Protein AF-A0A5A7RJ77-F1 (afdb_monomer_lite)

pLDDT: mean 72.2, std 19.92, range [22.58, 96.12]

Structure (mmCIF, N/CA/C/O backbone):
data_AF-A0A5A7RJ77-F1
#
_entry.id   AF-A0A5A7RJ77-F1
#
loop_
_atom_site.group_PDB
_atom_site.id
_atom_site.type_symbol
_atom_site.label_atom_id
_atom_site.label_alt_id
_atom_site.label_comp_id
_atom_site.label_asym_id
_atom_site.label_entity_id
_atom_site.label_seq_id
_atom_site.pdbx_PDB_ins_code
_atom_site.Cartn_x
_atom_site.Cartn_y
_atom_site.Cartn_z
_atom_site.occupancy
_atom_site.B_iso_or_equiv
_atom_site.auth_seq_id
_atom_site.auth_comp_id
_atom_site.auth_asym_id
_atom_site.auth_atom_id
_atom_site.pdbx_PDB_model_num
ATOM 1 N N . MET A 1 1 ? -1.394 31.668 20.457 1.00 30.39 1 MET A N 1
ATOM 2 C CA . MET A 1 1 ? -0.239 30.749 20.532 1.00 30.39 1 MET A CA 1
ATOM 3 C C . MET A 1 1 ? -0.664 29.581 21.395 1.00 30.39 1 MET A C 1
ATOM 5 O O . MET A 1 1 ? -0.869 29.785 22.582 1.00 30.39 1 MET A O 1
ATOM 9 N N . VAL A 1 2 ? -0.924 28.420 20.796 1.00 24.20 2 VAL A N 1
ATOM 10 C CA . VAL A 1 2 ? -1.226 27.203 21.559 1.00 24.20 2 VAL A CA 1
ATOM 11 C C . VAL A 1 2 ? 0.096 26.480 21.758 1.00 24.20 2 VAL A C 1
ATOM 13 O O . VAL A 1 2 ? 0.732 26.064 20.793 1.00 24.20 2 VAL A O 1
ATOM 16 N N . ASP A 1 3 ? 0.526 26.438 23.010 1.00 22.58 3 ASP A N 1
ATOM 17 C CA . ASP A 1 3 ? 1.748 25.795 23.468 1.00 22.58 3 ASP A CA 1
ATOM 18 C C . ASP A 1 3 ? 1.490 24.283 23.535 1.00 22.58 3 ASP A C 1
ATOM 20 O O . ASP A 1 3 ? 0.800 23.787 24.430 1.00 22.58 3 ASP A O 1
ATOM 24 N N . ILE A 1 4 ? 1.943 23.543 22.521 1.00 30.73 4 ILE A N 1
ATOM 25 C CA . ILE A 1 4 ? 1.786 22.088 22.470 1.00 30.73 4 ILE A CA 1
ATOM 26 C C . ILE A 1 4 ? 2.948 21.490 23.259 1.00 30.73 4 ILE A C 1
ATOM 28 O O . ILE A 1 4 ? 4.003 21.165 22.716 1.00 30.73 4 ILE A O 1
ATOM 32 N N . GLY A 1 5 ? 2.759 21.381 24.573 1.00 25.05 5 GLY A N 1
ATOM 33 C CA . GLY A 1 5 ? 3.683 20.701 25.470 1.00 25.05 5 GLY A CA 1
ATOM 34 C C . GLY A 1 5 ? 3.838 19.236 25.070 1.00 25.05 5 GLY A C 1
ATOM 35 O O . GLY A 1 5 ? 3.016 18.393 25.429 1.00 25.05 5 GLY A O 1
ATOM 36 N N . ILE A 1 6 ? 4.910 18.924 24.339 1.00 30.80 6 ILE A N 1
ATOM 37 C CA . ILE A 1 6 ? 5.331 17.553 24.041 1.00 30.80 6 ILE A CA 1
ATOM 38 C C . ILE A 1 6 ? 5.787 16.923 25.361 1.00 30.80 6 ILE A C 1
ATOM 40 O O . ILE A 1 6 ? 6.938 17.022 25.790 1.00 30.80 6 ILE A O 1
ATOM 44 N N . SER A 1 7 ? 4.825 16.321 26.052 1.00 34.09 7 SER A N 1
ATOM 45 C CA . SER A 1 7 ? 5.032 15.561 27.274 1.00 34.09 7 SER A CA 1
ATOM 46 C C . SER A 1 7 ? 5.934 14.361 26.984 1.00 34.09 7 SER A C 1
ATOM 48 O O . SER A 1 7 ? 5.646 13.555 26.100 1.00 34.09 7 SER A O 1
ATOM 50 N N . LYS A 1 8 ? 7.036 14.261 27.738 1.00 33.06 8 LYS A N 1
ATOM 51 C CA . LYS A 1 8 ? 8.068 13.209 27.704 1.00 33.06 8 LYS A CA 1
ATOM 52 C C . LYS A 1 8 ? 7.542 11.838 28.158 1.00 33.06 8 LYS A C 1
ATOM 54 O O . LYS A 1 8 ? 8.092 11.231 29.075 1.00 33.06 8 LYS A O 1
ATOM 59 N N . TYR A 1 9 ? 6.503 11.322 27.523 1.00 37.09 9 TYR A N 1
ATOM 60 C CA . TYR A 1 9 ? 6.189 9.905 27.609 1.00 37.09 9 TYR A CA 1
ATOM 61 C C . TYR A 1 9 ? 6.555 9.263 26.280 1.00 37.09 9 TYR A C 1
ATOM 63 O O . TYR A 1 9 ? 6.162 9.728 25.212 1.00 37.09 9 TYR A O 1
ATOM 71 N N . ASN A 1 10 ? 7.322 8.179 26.366 1.00 35.53 10 ASN A N 1
ATOM 72 C CA . ASN A 1 10 ? 7.476 7.190 25.305 1.00 35.53 10 ASN A CA 1
ATOM 73 C C . ASN A 1 10 ? 6.105 6.533 25.051 1.00 35.53 10 ASN A C 1
ATOM 75 O O . ASN A 1 10 ? 5.869 5.385 25.418 1.00 35.53 10 ASN A O 1
ATOM 79 N N . TYR A 1 11 ? 5.171 7.297 24.480 1.00 38.75 11 TYR A N 1
ATOM 80 C CA . TYR A 1 11 ? 3.824 6.854 24.141 1.00 38.75 11 TYR A CA 1
ATOM 81 C C . TYR A 1 11 ? 3.858 5.769 23.066 1.00 38.75 11 TYR A C 1
ATOM 83 O O . TYR A 1 11 ? 2.982 4.916 23.056 1.00 38.75 11 TYR A O 1
ATOM 91 N N . SER A 1 12 ? 4.880 5.750 22.201 1.00 44.44 12 SER A N 1
ATOM 92 C CA . SER A 1 12 ? 4.981 4.727 21.163 1.00 44.44 12 SER A CA 1
ATOM 93 C C . SER A 1 12 ? 5.345 3.361 21.754 1.00 44.44 12 SER A C 1
ATOM 95 O O . SER A 1 12 ? 4.586 2.416 21.589 1.00 44.44 12 SER A O 1
ATOM 97 N N . SER A 1 13 ? 6.438 3.226 22.509 1.00 38.75 13 SER A N 1
ATOM 98 C CA . SER A 1 13 ? 6.958 1.894 22.858 1.00 38.75 13 SER A CA 1
ATOM 99 C C . SER A 1 13 ? 6.001 1.042 23.696 1.00 38.75 13 SER A C 1
ATOM 101 O O . SER A 1 13 ? 5.915 -0.161 23.467 1.00 38.75 13 SER A O 1
ATOM 103 N N . HIS A 1 14 ? 5.249 1.640 24.626 1.00 41.06 14 HIS A N 1
ATOM 104 C CA . HIS A 1 14 ? 4.308 0.885 25.454 1.00 41.06 14 HIS A CA 1
ATOM 105 C C . HIS A 1 14 ? 3.067 0.463 24.662 1.00 41.06 14 HIS A C 1
ATOM 107 O O . HIS A 1 14 ? 2.636 -0.682 24.748 1.00 41.06 14 HIS A O 1
ATOM 113 N N . LEU A 1 15 ? 2.554 1.354 23.816 1.00 45.69 15 LEU A N 1
ATOM 114 C CA . LEU A 1 15 ? 1.411 1.081 22.958 1.00 45.69 15 LEU A CA 1
ATOM 115 C C . LEU A 1 15 ? 1.731 0.027 21.892 1.00 45.69 15 LEU A C 1
ATOM 117 O O . LEU A 1 15 ? 0.951 -0.895 21.695 1.00 45.69 15 LEU A O 1
ATOM 121 N N . PHE A 1 16 ? 2.917 0.108 21.281 1.00 43.38 16 PHE A N 1
ATOM 122 C CA . PHE A 1 16 ? 3.445 -0.919 20.385 1.00 43.38 16 PHE A CA 1
ATOM 123 C C . PHE A 1 16 ? 3.713 -2.236 21.127 1.00 43.38 16 PHE A C 1
ATOM 125 O O . PHE A 1 16 ? 3.460 -3.288 20.570 1.00 43.38 16 PHE A O 1
ATOM 132 N N . SER A 1 17 ? 4.155 -2.222 22.388 1.00 43.59 17 SER A N 1
ATOM 133 C CA . SER A 1 17 ? 4.343 -3.468 23.154 1.00 43.59 17 SER A CA 1
ATOM 134 C C . SER A 1 17 ? 3.034 -4.138 23.591 1.00 43.59 17 SER A C 1
ATOM 136 O O . SER A 1 17 ? 2.995 -5.353 23.750 1.00 43.59 17 SER A O 1
ATOM 138 N N . VAL A 1 18 ? 1.969 -3.353 23.792 1.00 46.41 18 VAL A N 1
ATOM 139 C CA . VAL A 1 18 ? 0.635 -3.838 24.189 1.00 46.41 18 VAL A CA 1
ATOM 140 C C . VAL A 1 18 ? -0.209 -4.218 22.962 1.00 46.41 18 VAL A C 1
ATOM 142 O O . VAL A 1 18 ? -1.083 -5.076 23.064 1.00 46.41 18 VAL A O 1
ATOM 145 N N . LEU A 1 19 ? 0.055 -3.619 21.793 1.00 45.06 19 LEU A N 1
ATOM 146 C CA . LEU A 1 19 ? -0.710 -3.829 20.556 1.00 45.06 19 LEU A CA 1
ATOM 147 C C . LEU A 1 19 ? 0.067 -4.494 19.399 1.00 45.06 19 LEU A C 1
ATOM 149 O O . LEU A 1 19 ? -0.559 -4.746 18.373 1.00 45.06 19 LEU A O 1
ATOM 153 N N . ALA A 1 20 ? 1.375 -4.775 19.493 1.00 61.12 20 ALA A N 1
ATOM 154 C CA . ALA A 1 20 ? 2.168 -5.250 18.344 1.00 61.12 20 ALA A CA 1
ATOM 155 C C . ALA A 1 20 ? 3.254 -6.290 18.704 1.00 61.12 20 ALA A C 1
ATOM 157 O O . ALA A 1 20 ? 3.807 -6.284 19.806 1.00 61.12 20 ALA A O 1
ATOM 158 N N . PRO A 1 21 ? 3.602 -7.174 17.745 1.00 43.97 21 PRO A N 1
ATOM 159 C CA . PRO A 1 21 ? 4.753 -6.823 16.905 1.00 43.97 21 PRO A CA 1
ATOM 160 C C . PRO A 1 21 ? 4.574 -7.086 15.401 1.00 43.97 21 PRO A C 1
ATOM 162 O O . PRO A 1 21 ? 5.442 -6.700 14.622 1.00 43.97 21 PRO A O 1
ATOM 165 N N . ASP A 1 22 ? 3.476 -7.704 14.965 1.00 50.31 22 ASP A N 1
ATOM 166 C CA . ASP A 1 22 ? 3.243 -8.035 13.563 1.00 50.31 22 ASP A CA 1
ATOM 167 C C . ASP A 1 22 ? 1.878 -7.538 13.081 1.00 50.31 22 ASP A C 1
ATOM 169 O O . ASP A 1 22 ? 0.898 -7.468 13.821 1.00 50.31 22 ASP A O 1
ATOM 173 N N . TYR A 1 23 ? 1.782 -7.212 11.791 1.00 52.06 23 TYR A N 1
ATOM 174 C CA . TYR A 1 23 ? 0.473 -6.992 11.183 1.00 52.06 23 TYR A CA 1
ATOM 175 C C . TYR A 1 23 ? -0.434 -8.215 11.411 1.00 52.06 23 TYR A C 1
ATOM 177 O O . TYR A 1 23 ? -1.637 -8.037 11.496 1.00 52.06 23 TYR A O 1
ATOM 185 N N . GLY A 1 24 ? 0.116 -9.432 11.553 1.00 50.19 24 GLY A N 1
ATOM 186 C CA . GLY A 1 24 ? -0.602 -10.694 11.791 1.00 50.19 24 GLY A CA 1
ATOM 187 C C . GLY A 1 24 ? -1.590 -10.685 12.962 1.00 50.19 24 GLY A C 1
ATOM 188 O O . GLY A 1 24 ? -2.706 -11.185 12.832 1.00 50.19 24 GLY A O 1
ATOM 189 N N . SER A 1 25 ? -1.235 -10.058 14.074 1.00 53.69 25 SER A N 1
ATOM 190 C CA . SER A 1 25 ? -2.090 -9.940 15.259 1.00 53.69 25 SER A CA 1
ATOM 191 C C . SER A 1 25 ? -3.157 -8.849 15.108 1.00 53.69 25 SER A C 1
ATOM 193 O O . SER A 1 25 ? -4.285 -9.026 15.571 1.00 53.69 25 SER A O 1
ATOM 195 N N . LEU A 1 26 ? -2.876 -7.784 14.349 1.00 52.53 26 LEU A N 1
ATOM 196 C CA . LEU A 1 26 ? -3.889 -6.814 13.907 1.00 52.53 26 LEU A CA 1
ATOM 197 C C . LEU A 1 26 ? -4.822 -7.398 12.823 1.00 52.53 26 LEU A C 1
ATOM 199 O O . LEU A 1 26 ? -6.010 -7.074 12.805 1.00 52.53 26 LEU A O 1
ATOM 203 N N . ARG A 1 27 ? -4.326 -8.317 11.969 1.00 52.53 27 ARG A N 1
ATOM 204 C CA . ARG A 1 27 ? -5.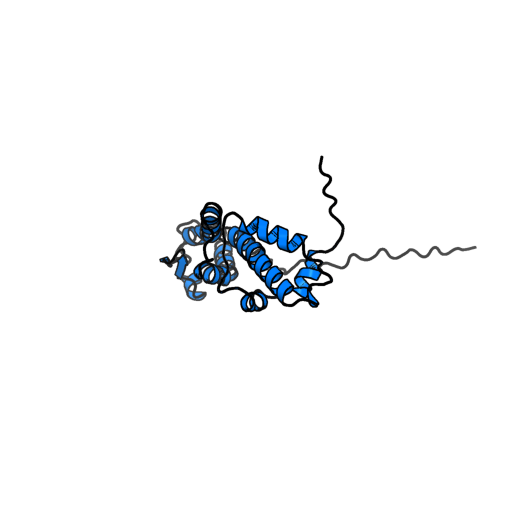106 -9.024 10.927 1.00 52.53 27 ARG A CA 1
ATOM 205 C C . ARG A 1 27 ? -6.267 -9.811 11.534 1.00 52.53 27 ARG A C 1
ATOM 207 O O . ARG A 1 27 ? -7.328 -9.856 10.926 1.00 52.53 27 ARG A O 1
ATOM 214 N N . GLN A 1 28 ? -6.093 -10.386 12.726 1.00 50.12 28 GLN A N 1
ATOM 215 C CA . GLN A 1 28 ? -7.147 -11.150 13.406 1.00 50.12 28 GLN A CA 1
ATOM 216 C C . GLN A 1 28 ? -8.280 -10.281 13.979 1.00 50.12 28 GLN A C 1
ATOM 218 O O . GLN A 1 28 ? -9.318 -10.821 14.358 1.00 50.12 28 GLN A O 1
ATOM 223 N N . ILE A 1 29 ? -8.096 -8.959 14.100 1.00 48.44 29 ILE A N 1
ATOM 224 C CA . ILE A 1 29 ? -9.005 -8.102 14.878 1.00 48.44 29 ILE A CA 1
ATOM 225 C C . ILE A 1 29 ? -9.908 -7.211 14.005 1.00 48.44 29 ILE A C 1
ATOM 227 O O . ILE A 1 29 ? -10.938 -6.767 14.512 1.00 48.44 29 ILE A O 1
ATOM 231 N N . GLY A 1 30 ? -9.621 -6.990 12.715 1.00 51.22 30 GLY A N 1
ATOM 232 C CA . GLY A 1 30 ? -10.503 -6.127 11.909 1.00 51.22 30 GLY A CA 1
ATOM 233 C C . GLY A 1 30 ? -10.121 -5.882 10.454 1.00 51.22 30 GLY A C 1
ATOM 234 O O . GLY A 1 30 ? -10.311 -4.767 9.978 1.00 51.22 30 GLY A O 1
ATOM 235 N N . ARG A 1 31 ? -9.548 -6.872 9.756 1.00 53.16 31 ARG A N 1
ATOM 236 C CA . ARG A 1 31 ? -9.082 -6.678 8.372 1.00 53.16 31 ARG A CA 1
ATOM 237 C C . ARG A 1 31 ? -10.188 -6.733 7.316 1.00 53.16 31 ARG A C 1
ATOM 239 O O . ARG A 1 31 ? -10.031 -6.100 6.282 1.00 53.16 31 ARG A O 1
ATOM 246 N N . GLU A 1 32 ? -11.248 -7.492 7.579 1.00 51.94 32 GLU A N 1
ATOM 247 C CA . GLU A 1 32 ? -12.292 -7.815 6.592 1.00 51.94 32 GLU A CA 1
ATOM 248 C C . GLU A 1 32 ? -13.403 -6.756 6.511 1.00 51.94 32 GLU A C 1
ATOM 250 O O . GLU A 1 32 ? -14.203 -6.801 5.596 1.00 51.94 32 GLU A O 1
ATOM 255 N N . ASP A 1 33 ? -13.397 -5.759 7.405 1.00 61.91 33 ASP A N 1
ATOM 256 C CA . ASP A 1 33 ? -14.437 -4.723 7.481 1.00 61.91 33 ASP A CA 1
ATOM 257 C C . ASP A 1 33 ? -13.837 -3.327 7.717 1.00 61.91 33 ASP A C 1
ATOM 259 O O . ASP A 1 33 ? -14.397 -2.513 8.450 1.00 61.91 33 ASP A O 1
ATOM 263 N N . ALA A 1 34 ? -12.631 -3.049 7.216 1.00 72.94 34 ALA A N 1
ATOM 264 C CA . ALA A 1 34 ? -12.038 -1.729 7.401 1.00 72.94 34 ALA A CA 1
ATOM 265 C C . ALA A 1 34 ? -12.646 -0.741 6.411 1.00 72.94 34 ALA A C 1
ATOM 267 O O . ALA A 1 34 ? -12.565 -0.947 5.205 1.00 72.94 34 ALA A O 1
ATOM 268 N N . TYR A 1 35 ? -13.190 0.356 6.927 1.00 80.56 35 TYR A N 1
ATOM 269 C CA . TYR A 1 35 ? -13.751 1.419 6.104 1.00 80.56 35 TYR A CA 1
ATOM 270 C C . TYR A 1 35 ? -12.940 2.712 6.197 1.00 80.56 35 TYR A C 1
ATOM 272 O O . TYR A 1 35 ? -12.293 3.008 7.209 1.00 80.56 35 TYR A O 1
ATOM 280 N N . LEU A 1 36 ? -12.983 3.505 5.136 1.00 82.88 36 LEU A N 1
ATOM 281 C CA . LEU A 1 36 ? -12.285 4.773 5.000 1.00 82.88 36 LEU A CA 1
ATOM 282 C C . LEU A 1 36 ? -13.205 5.807 4.369 1.00 82.88 36 LEU A C 1
ATOM 284 O O . LEU A 1 36 ? -13.932 5.499 3.440 1.00 82.88 36 LEU A O 1
ATOM 288 N N . GLY A 1 37 ? -13.159 7.033 4.863 1.00 83.56 37 GLY A N 1
ATOM 289 C CA . GLY A 1 37 ? -13.956 8.161 4.398 1.00 83.56 37 GLY A CA 1
ATOM 290 C C . GLY A 1 37 ? -13.468 9.460 5.032 1.00 83.56 37 GLY A C 1
ATOM 291 O O . GLY A 1 37 ? -12.528 9.453 5.836 1.00 83.56 37 GLY A O 1
ATOM 292 N N . ALA A 1 38 ? -14.124 10.573 4.709 1.00 82.25 38 ALA A N 1
ATOM 293 C CA . ALA A 1 38 ? -13.709 11.916 5.128 1.00 82.25 38 ALA A CA 1
ATOM 294 C C . ALA A 1 38 ? -13.457 12.059 6.645 1.00 82.25 38 ALA A C 1
ATOM 296 O O . ALA A 1 38 ? -12.477 12.677 7.061 1.00 82.25 38 ALA A O 1
ATOM 297 N N . GLN A 1 39 ? -14.296 11.437 7.482 1.00 85.06 39 GLN A N 1
ATOM 298 C CA . GLN A 1 39 ? -14.222 11.582 8.942 1.00 85.06 39 GLN A CA 1
ATOM 299 C C . GLN A 1 39 ? -13.316 10.548 9.635 1.00 85.06 39 GLN A C 1
ATOM 301 O O . GLN A 1 39 ? -13.004 10.687 10.817 1.00 85.06 39 GLN A O 1
ATOM 306 N N . THR A 1 40 ? -12.815 9.547 8.899 1.00 82.69 40 THR A N 1
ATOM 307 C CA . THR A 1 40 ? -12.063 8.404 9.454 1.00 82.69 40 THR A CA 1
ATOM 308 C C . THR A 1 40 ? -10.919 8.823 10.370 1.00 82.69 40 THR A C 1
ATOM 310 O O . THR A 1 40 ? -10.739 8.255 11.450 1.00 82.69 40 THR A O 1
ATOM 313 N N . LEU A 1 41 ? -10.134 9.811 9.934 1.00 80.62 41 LEU A N 1
ATOM 314 C CA . LEU A 1 41 ? -8.983 10.287 10.691 1.00 80.62 41 LEU A CA 1
ATOM 315 C C . LEU A 1 41 ? -9.419 10.945 12.006 1.00 80.62 41 LEU A C 1
ATOM 317 O O . LEU A 1 41 ? -8.838 10.655 13.049 1.00 80.62 41 LEU A O 1
ATOM 321 N N . SER A 1 42 ? -10.463 11.777 11.963 1.00 83.44 42 SER A N 1
ATOM 322 C CA . SER A 1 42 ? -11.005 12.444 13.150 1.00 83.44 42 SER A CA 1
ATOM 323 C C . SER A 1 42 ? -11.547 11.433 14.157 1.00 83.44 42 SER A C 1
ATOM 325 O O . SER A 1 42 ? -11.159 11.473 15.322 1.00 83.44 42 SER A O 1
ATOM 327 N N . ASP A 1 43 ? -12.354 10.470 13.705 1.00 84.50 43 ASP A N 1
ATOM 328 C CA . ASP A 1 43 ? -12.946 9.442 14.571 1.00 84.50 43 ASP A CA 1
ATOM 329 C C . ASP A 1 43 ? -11.871 8.625 15.293 1.00 84.50 43 ASP A C 1
ATOM 331 O O . ASP A 1 43 ? -11.985 8.287 16.473 1.00 84.50 43 ASP A O 1
ATOM 335 N N . CYS A 1 44 ? -10.790 8.297 14.586 1.00 83.25 44 CYS A N 1
ATOM 336 C CA . CYS A 1 44 ? -9.696 7.533 15.162 1.00 83.25 44 CYS A CA 1
ATOM 337 C C . CYS A 1 44 ? -8.867 8.372 16.152 1.00 83.25 44 CYS A C 1
ATOM 339 O O . CYS A 1 44 ? -8.471 7.850 17.196 1.00 83.25 44 CYS A O 1
ATOM 341 N N . ILE A 1 45 ? -8.657 9.668 15.888 1.00 82.94 45 ILE A N 1
ATOM 342 C CA . ILE A 1 45 ? -8.023 10.597 16.842 1.00 82.94 45 ILE A CA 1
ATOM 343 C C . ILE A 1 45 ? -8.859 10.717 18.121 1.00 82.94 45 ILE A C 1
ATOM 345 O O . ILE A 1 45 ? -8.300 10.683 19.221 1.00 82.94 45 ILE A O 1
ATOM 349 N N . GLU A 1 46 ? -10.184 10.810 18.006 1.00 85.50 46 GLU A N 1
ATOM 350 C CA . GLU A 1 46 ? -11.088 10.845 19.160 1.00 85.50 46 GLU A CA 1
ATOM 351 C C . GLU A 1 46 ? -10.987 9.567 19.995 1.00 85.50 46 GLU A C 1
ATOM 353 O O . GLU A 1 46 ? -10.868 9.636 21.220 1.00 85.50 46 GLU A O 1
ATOM 358 N N . VAL A 1 47 ? -10.950 8.396 19.347 1.00 83.88 47 VAL A N 1
ATOM 359 C CA . VAL A 1 47 ? -10.748 7.112 20.035 1.00 83.88 47 VAL A CA 1
ATOM 360 C C . VAL A 1 47 ? -9.433 7.103 20.808 1.00 83.88 47 VAL A C 1
ATOM 362 O O . VAL A 1 47 ? -9.422 6.706 21.971 1.00 83.88 47 VAL A O 1
ATOM 365 N N . PHE A 1 48 ? -8.333 7.559 20.214 1.00 78.69 48 PHE A N 1
ATOM 366 C CA . PHE A 1 48 ? -7.045 7.589 20.910 1.00 78.69 48 PHE A CA 1
ATOM 367 C C . PHE A 1 48 ? -6.987 8.622 22.034 1.00 78.69 48 PHE A C 1
ATOM 369 O O . PHE A 1 48 ? -6.314 8.389 23.036 1.00 78.69 48 PHE A O 1
ATOM 376 N N . SER A 1 49 ? -7.712 9.730 21.900 1.00 80.00 49 SER A N 1
ATOM 377 C CA . SER A 1 49 ? -7.743 10.797 22.904 1.00 80.00 49 SER A CA 1
ATOM 378 C C . SER A 1 49 ? -8.616 10.442 24.110 1.00 80.00 49 SER A C 1
ATOM 380 O O . SER A 1 49 ? -8.330 10.865 25.228 1.00 80.00 49 SER A O 1
ATOM 382 N N . ALA A 1 50 ? -9.673 9.656 23.898 1.00 79.25 50 ALA A N 1
ATOM 383 C CA . ALA A 1 50 ? -10.638 9.299 24.935 1.00 79.25 50 ALA A CA 1
ATOM 384 C C . ALA A 1 50 ? -10.225 8.086 25.782 1.00 79.25 50 ALA A C 1
ATOM 386 O O . ALA A 1 50 ? -10.845 7.826 26.812 1.00 79.25 50 ALA A O 1
ATOM 387 N N . VAL A 1 51 ? -9.223 7.313 25.354 1.00 74.50 51 VAL A N 1
ATOM 388 C CA . VAL A 1 51 ? -8.912 6.020 25.970 1.00 74.50 51 VAL A CA 1
ATOM 389 C C . VAL A 1 51 ? -7.745 6.128 26.963 1.00 74.50 51 VAL A C 1
ATOM 391 O O . VAL A 1 51 ? -6.605 6.378 26.561 1.00 74.50 51 VAL A O 1
ATOM 394 N N . PRO A 1 52 ? -7.969 5.861 28.267 1.00 71.56 52 PRO A N 1
ATOM 395 C CA . PRO A 1 52 ? -6.888 5.766 29.236 1.00 71.56 52 PRO A CA 1
ATOM 396 C C . PRO A 1 52 ? -6.087 4.484 28.977 1.00 71.56 52 PRO A C 1
ATOM 398 O O . PRO A 1 52 ? -6.532 3.377 29.274 1.00 71.56 52 PRO A O 1
ATOM 401 N N . LEU A 1 53 ? -4.864 4.622 28.460 1.00 67.12 53 LEU A N 1
ATOM 402 C CA . LEU A 1 53 ? -4.011 3.485 28.073 1.00 67.12 53 LEU A CA 1
ATOM 403 C C . LEU A 1 53 ? -3.767 2.466 29.196 1.00 67.12 53 LEU A C 1
ATOM 405 O O . LEU A 1 53 ? -3.590 1.283 28.935 1.00 67.12 53 LEU A O 1
ATOM 409 N N . LYS A 1 54 ? -3.805 2.910 30.457 1.00 68.69 54 LYS A N 1
ATOM 410 C CA . LYS A 1 54 ? -3.633 2.053 31.643 1.00 68.69 54 LYS A CA 1
ATOM 411 C C . LYS A 1 54 ? -4.808 1.096 31.888 1.00 68.69 54 LYS A C 1
ATOM 413 O O . LYS A 1 54 ? -4.715 0.218 32.745 1.00 68.69 54 LYS A O 1
ATOM 418 N N . GLU A 1 55 ? -5.915 1.281 31.177 1.00 69.06 55 GLU A N 1
ATOM 419 C CA . GLU A 1 55 ? -7.140 0.492 31.316 1.00 69.06 55 GLU A CA 1
ATOM 420 C C . GLU A 1 55 ? -7.440 -0.354 30.071 1.00 69.06 55 GLU A C 1
ATOM 422 O O . GLU A 1 55 ? -8.350 -1.183 30.109 1.00 69.06 55 GLU A O 1
ATOM 427 N N . LEU A 1 56 ? -6.626 -0.236 29.010 1.00 69.75 56 LEU A N 1
ATOM 428 C CA . LEU A 1 56 ? -6.787 -0.995 27.765 1.00 69.75 56 LEU A CA 1
ATOM 429 C C . LEU A 1 56 ? -6.843 -2.505 28.022 1.00 69.75 56 LEU A C 1
ATOM 431 O O . LEU A 1 56 ? -7.703 -3.212 27.501 1.00 69.75 56 LEU A O 1
ATOM 435 N N . ASP A 1 57 ? -5.967 -3.015 28.885 1.00 67.75 57 ASP A N 1
ATOM 436 C CA . ASP A 1 57 ? -5.859 -4.451 29.166 1.00 67.75 57 ASP A CA 1
ATOM 437 C C . ASP A 1 57 ? -7.071 -5.015 29.917 1.00 67.75 57 ASP A C 1
ATOM 439 O O . ASP A 1 57 ? -7.303 -6.228 29.921 1.00 67.75 57 ASP A O 1
ATOM 443 N N . LYS A 1 58 ? -7.925 -4.147 30.464 1.00 74.56 58 LYS A N 1
ATOM 444 C CA . LYS A 1 58 ? -9.094 -4.536 31.257 1.00 74.56 58 LYS A CA 1
ATOM 445 C C . LYS A 1 58 ? -10.384 -4.614 30.436 1.00 74.56 58 L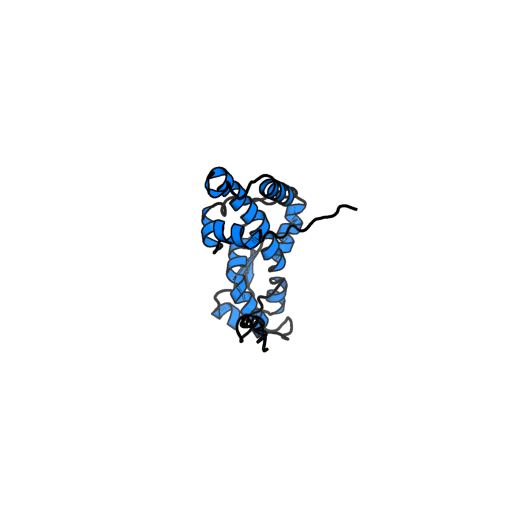YS A C 1
ATOM 447 O O . LYS A 1 58 ? -11.279 -5.35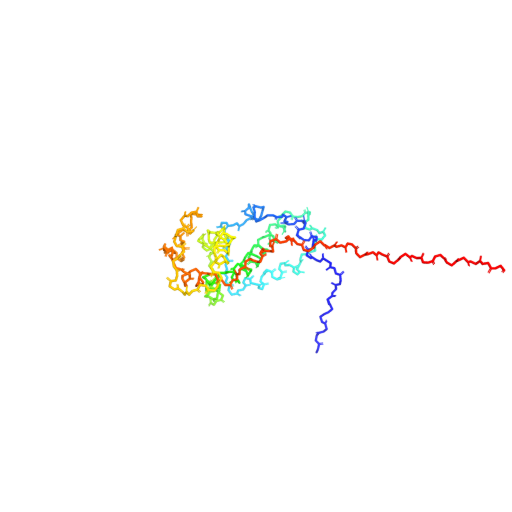8 30.822 1.00 74.56 58 LYS A O 1
ATOM 452 N N . ASP A 1 59 ? -10.465 -3.939 29.285 1.00 77.88 59 ASP A N 1
ATOM 453 C CA . ASP A 1 59 ? -11.668 -3.911 28.439 1.00 77.88 59 ASP A CA 1
ATOM 454 C C . ASP A 1 59 ? -11.402 -4.424 27.011 1.00 77.88 59 ASP A C 1
ATOM 456 O O . ASP A 1 59 ? -10.807 -3.758 26.161 1.00 77.88 59 A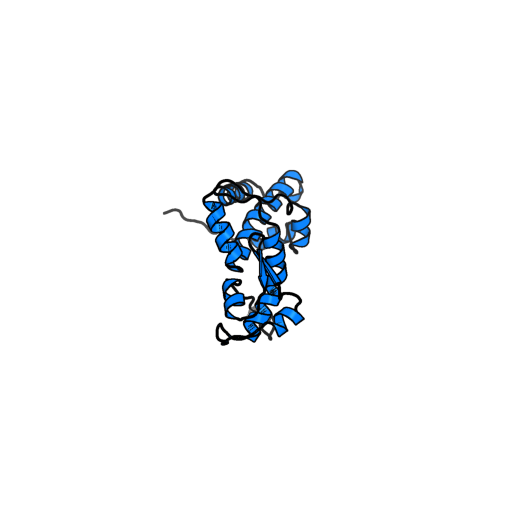SP A O 1
ATOM 460 N N . ARG A 1 60 ? -11.925 -5.621 26.710 1.00 75.62 60 ARG A N 1
ATOM 461 C CA . ARG A 1 60 ? -11.822 -6.256 25.385 1.00 75.62 60 ARG A CA 1
ATOM 462 C C . ARG A 1 60 ? -12.498 -5.444 24.274 1.00 75.62 60 ARG A C 1
ATOM 464 O O . ARG A 1 60 ? -11.996 -5.443 23.151 1.00 75.62 60 ARG A O 1
ATOM 471 N N . LYS A 1 61 ? -13.633 -4.793 24.544 1.00 79.25 61 LYS A N 1
ATOM 472 C CA . LYS A 1 61 ? -14.363 -3.982 23.556 1.00 79.25 61 LYS A CA 1
ATOM 473 C C . LYS A 1 61 ? -13.563 -2.728 23.220 1.00 79.25 61 LYS A C 1
ATOM 475 O O . LYS A 1 61 ? -13.426 -2.390 22.045 1.00 79.25 61 LYS A O 1
ATOM 480 N N . MET A 1 62 ? -12.972 -2.099 24.231 1.00 77.31 62 MET A N 1
ATOM 481 C CA . MET A 1 62 ? -12.097 -0.943 24.050 1.00 77.31 62 MET A CA 1
ATOM 482 C C . MET A 1 62 ? -10.819 -1.306 23.284 1.00 77.31 62 MET A C 1
ATOM 484 O O . MET A 1 62 ? -10.477 -0.602 22.337 1.00 77.31 62 MET A O 1
ATOM 488 N N . ARG A 1 63 ? -10.180 -2.450 23.585 1.00 76.19 63 ARG A N 1
ATOM 489 C CA . ARG A 1 63 ? -9.039 -2.952 22.790 1.00 76.19 63 ARG A CA 1
ATOM 490 C C . ARG A 1 63 ? -9.384 -3.137 21.324 1.00 76.19 63 ARG A C 1
ATOM 492 O O . ARG A 1 63 ? -8.613 -2.712 20.475 1.00 76.19 63 ARG A O 1
ATOM 499 N N . LYS A 1 64 ? -10.537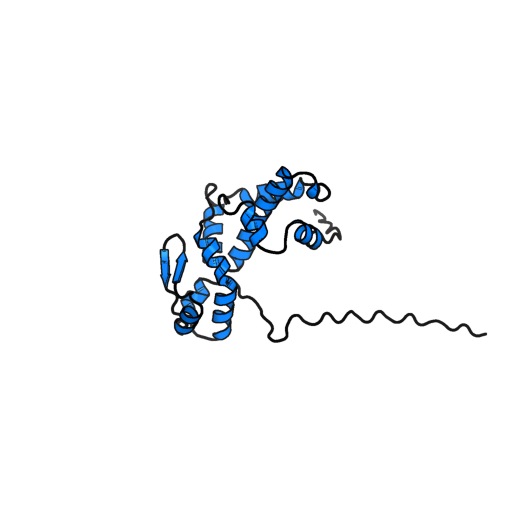 -3.740 21.020 1.00 75.75 64 LYS A N 1
ATOM 500 C CA . LYS A 1 64 ? -10.988 -3.906 19.631 1.00 75.75 64 LYS A CA 1
ATOM 501 C C . LYS A 1 64 ? -11.179 -2.561 18.933 1.00 75.75 64 LYS A C 1
ATOM 503 O O . LYS A 1 64 ? -10.703 -2.404 17.817 1.00 75.75 64 LYS A O 1
ATOM 508 N N . LYS A 1 65 ? -11.817 -1.588 19.594 1.00 78.38 65 LYS A N 1
ATOM 509 C CA . LYS A 1 65 ? -12.028 -0.244 19.029 1.00 78.38 65 LYS A CA 1
ATOM 510 C C . LYS A 1 65 ? -10.699 0.458 18.737 1.00 78.38 65 LYS A C 1
ATOM 512 O O . LYS A 1 65 ? -10.518 1.003 17.658 1.00 78.38 65 LYS A O 1
ATOM 517 N N . VAL A 1 66 ? -9.756 0.383 19.674 1.00 78.56 66 VAL A N 1
ATOM 518 C CA . VAL A 1 66 ? -8.420 0.974 19.537 1.00 78.56 66 VAL A CA 1
ATOM 519 C C . VAL A 1 66 ? -7.606 0.266 18.457 1.00 78.56 66 VAL A C 1
ATOM 521 O O . VAL A 1 66 ? -7.033 0.943 17.615 1.00 78.56 66 VAL A O 1
ATOM 524 N N . ALA A 1 67 ? -7.604 -1.068 18.413 1.00 75.19 67 ALA A N 1
ATOM 525 C CA . ALA A 1 67 ? -6.940 -1.842 17.363 1.00 75.19 67 ALA A CA 1
ATOM 526 C C . ALA A 1 67 ? -7.520 -1.552 15.967 1.00 75.19 67 ALA A C 1
ATOM 528 O O . ALA A 1 67 ? -6.766 -1.411 15.009 1.00 75.19 67 ALA A O 1
ATOM 529 N N . TYR A 1 68 ? -8.842 -1.398 15.859 1.00 76.25 68 TYR A N 1
ATOM 530 C CA . TYR A 1 68 ? -9.515 -1.006 14.621 1.00 76.25 68 TYR A CA 1
ATOM 531 C C . TYR A 1 68 ? -9.115 0.410 14.178 1.00 76.25 68 TYR A C 1
ATOM 533 O O . TYR A 1 68 ? -8.720 0.611 13.032 1.00 76.25 68 TYR A O 1
ATOM 541 N N . SER A 1 69 ? -9.110 1.387 15.092 1.00 78.12 69 SER A N 1
ATOM 542 C CA . SER A 1 69 ? -8.607 2.740 14.807 1.00 78.12 69 SER A CA 1
ATOM 543 C C . SER A 1 69 ? -7.115 2.750 14.455 1.00 78.12 69 SER A C 1
ATOM 545 O O . SER A 1 69 ? -6.687 3.506 13.583 1.00 78.12 69 SER A O 1
ATOM 547 N N . PHE A 1 70 ? -6.323 1.873 15.078 1.00 75.25 70 PHE A N 1
ATOM 548 C CA . PHE A 1 70 ? -4.917 1.670 14.737 1.00 75.25 70 PHE A CA 1
ATOM 549 C C . PHE A 1 70 ? -4.747 1.144 13.333 1.00 75.25 70 PHE A C 1
ATOM 551 O O . PHE A 1 70 ? -3.932 1.678 12.592 1.00 75.25 70 PHE A O 1
ATOM 558 N N . TYR A 1 71 ? -5.534 0.146 12.952 1.00 72.19 71 TYR A N 1
ATOM 559 C CA . TYR A 1 71 ? -5.531 -0.360 11.596 1.00 72.19 71 TYR A CA 1
ATOM 560 C C . TYR A 1 71 ? -5.866 0.761 10.604 1.00 72.19 71 TYR A C 1
ATOM 562 O O . TYR A 1 71 ? -5.089 1.017 9.696 1.00 72.19 71 TYR A O 1
ATOM 570 N N . ARG A 1 72 ? -6.929 1.540 10.825 1.00 75.25 72 ARG A N 1
ATOM 571 C CA . ARG A 1 72 ? -7.321 2.626 9.905 1.00 75.25 72 ARG A CA 1
ATOM 572 C C . ARG A 1 72 ? -6.250 3.710 9.729 1.00 75.25 72 ARG A C 1
ATOM 574 O O . ARG A 1 72 ? -6.032 4.158 8.612 1.00 75.25 72 ARG A O 1
ATOM 581 N N . ILE A 1 73 ? -5.556 4.118 10.794 1.00 71.88 73 ILE A N 1
ATOM 582 C CA . ILE A 1 73 ? -4.533 5.180 10.713 1.00 71.88 73 ILE A CA 1
ATOM 583 C C . ILE A 1 73 ? -3.146 4.630 10.357 1.00 71.88 73 ILE A C 1
ATOM 585 O O . ILE A 1 73 ? -2.500 5.139 9.442 1.00 71.88 73 ILE A O 1
ATOM 589 N N . LEU A 1 74 ? -2.660 3.620 11.086 1.00 64.62 74 LEU A N 1
ATOM 590 C CA . LEU A 1 74 ? -1.296 3.099 10.934 1.00 64.62 74 LEU A CA 1
ATOM 591 C C . LEU A 1 74 ? -1.142 2.115 9.778 1.00 64.62 74 LEU A C 1
ATOM 593 O O . LEU A 1 74 ? -0.011 1.876 9.365 1.00 64.62 74 LEU A O 1
ATOM 597 N N . PHE A 1 75 ? -2.226 1.537 9.260 1.00 66.94 75 PHE A N 1
ATOM 598 C CA . PHE A 1 75 ? -2.152 0.797 8.006 1.00 66.94 75 PHE A CA 1
ATOM 599 C C . PHE A 1 75 ? -2.250 1.774 6.840 1.00 66.94 75 PHE A C 1
ATOM 601 O O . PHE A 1 75 ? -1.338 1.856 6.040 1.00 66.94 75 PHE A O 1
ATOM 608 N N . ILE A 1 76 ? -3.291 2.597 6.740 1.00 68.62 76 ILE A N 1
ATOM 609 C CA . ILE A 1 76 ? -3.466 3.350 5.496 1.00 68.62 76 ILE A CA 1
ATOM 610 C C . ILE A 1 76 ? -2.430 4.462 5.294 1.00 68.62 76 ILE A C 1
ATOM 612 O O . ILE A 1 76 ? -1.911 4.580 4.188 1.00 68.62 76 ILE A O 1
ATOM 616 N N . LEU A 1 77 ? -2.093 5.270 6.306 1.00 76.19 77 LEU A N 1
ATOM 617 C CA . LEU A 1 77 ? -1.215 6.425 6.065 1.00 76.19 77 LEU A CA 1
ATOM 618 C C . LEU A 1 77 ? 0.220 6.020 5.686 1.00 76.19 77 LEU A C 1
ATOM 620 O O . LEU A 1 77 ? 0.721 6.529 4.683 1.00 76.19 77 LEU A O 1
ATOM 624 N N . PRO A 1 78 ? 0.895 5.097 6.401 1.00 81.62 78 PRO A N 1
ATOM 625 C CA . PRO A 1 78 ? 2.227 4.658 5.995 1.00 81.62 78 PRO A CA 1
ATOM 626 C C . PRO A 1 78 ? 2.224 3.929 4.650 1.00 81.62 78 PRO A C 1
ATOM 628 O O . PRO A 1 78 ? 3.146 4.115 3.861 1.00 81.62 78 PRO A O 1
ATOM 631 N N . GLU A 1 79 ? 1.196 3.127 4.361 1.00 85.56 79 GLU A N 1
ATOM 632 C CA . GLU A 1 79 ? 1.119 2.403 3.089 1.00 85.56 79 GLU A CA 1
ATOM 633 C C . GLU A 1 79 ? 0.783 3.343 1.918 1.00 85.56 79 GLU A C 1
ATOM 635 O O . GLU A 1 79 ? 1.318 3.159 0.828 1.00 85.56 79 GLU A O 1
ATOM 640 N N . ALA A 1 80 ? 0.013 4.413 2.145 1.00 87.56 80 ALA A N 1
ATOM 641 C CA . ALA A 1 80 ? -0.188 5.488 1.172 1.00 87.56 80 ALA A CA 1
ATOM 642 C C . ALA A 1 80 ? 1.124 6.203 0.831 1.00 87.56 80 ALA A C 1
ATOM 644 O O . ALA A 1 80 ? 1.358 6.536 -0.322 1.00 87.56 80 ALA A O 1
ATOM 645 N N . MET A 1 81 ? 2.024 6.397 1.799 1.00 88.44 81 MET A N 1
ATOM 646 C CA . MET A 1 81 ? 3.352 6.947 1.501 1.00 88.44 81 MET A CA 1
ATOM 647 C C . MET A 1 81 ? 4.222 5.961 0.707 1.00 88.44 81 MET A C 1
ATOM 649 O O . MET A 1 81 ? 5.012 6.370 -0.139 1.00 88.44 81 MET A O 1
ATOM 653 N N . ARG A 1 82 ? 4.086 4.656 0.962 1.00 90.25 82 ARG A N 1
ATOM 654 C CA . ARG A 1 82 ? 4.871 3.608 0.290 1.00 90.25 82 ARG A CA 1
ATOM 655 C C . ARG A 1 82 ? 4.416 3.321 -1.133 1.00 90.25 82 ARG A C 1
ATOM 657 O O . ARG A 1 82 ? 5.252 2.919 -1.939 1.00 90.25 82 ARG A O 1
ATOM 664 N N . PHE A 1 83 ? 3.141 3.534 -1.450 1.00 92.25 83 PHE A N 1
ATOM 665 C CA . PHE A 1 83 ? 2.551 3.171 -2.735 1.00 92.25 83 PHE A CA 1
ATOM 666 C C . PHE A 1 83 ? 1.659 4.278 -3.294 1.00 92.25 83 PHE A C 1
ATOM 668 O O . PHE A 1 83 ? 0.637 4.617 -2.695 1.00 92.25 83 PHE A O 1
ATOM 675 N N . ASN A 1 84 ? 1.972 4.759 -4.499 1.00 93.00 84 ASN A N 1
ATOM 676 C CA . ASN A 1 84 ? 1.167 5.794 -5.155 1.00 93.00 84 ASN A CA 1
ATOM 677 C C . ASN A 1 84 ? -0.288 5.346 -5.402 1.00 93.00 84 ASN A C 1
ATOM 679 O O . ASN A 1 84 ? -1.185 6.127 -5.100 1.00 93.00 84 ASN A O 1
ATOM 683 N N . PRO A 1 85 ? -0.582 4.093 -5.821 1.00 92.31 85 PRO A N 1
ATOM 684 C CA . PRO A 1 85 ? -1.971 3.651 -5.979 1.00 92.31 85 PRO A CA 1
ATOM 685 C C . PRO A 1 85 ? -2.781 3.690 -4.676 1.00 92.31 85 PRO A C 1
ATOM 687 O O . PRO A 1 85 ? -3.981 3.958 -4.694 1.00 92.31 85 PRO A O 1
ATOM 690 N N . ILE A 1 86 ? -2.136 3.434 -3.531 1.00 90.19 86 ILE A N 1
ATOM 691 C CA . ILE A 1 86 ? -2.792 3.546 -2.222 1.00 90.19 86 ILE A CA 1
ATOM 692 C C . ILE A 1 86 ? -3.009 5.025 -1.891 1.00 90.19 86 ILE A C 1
ATOM 694 O O . ILE A 1 86 ? -4.089 5.379 -1.429 1.00 90.19 86 ILE A O 1
ATOM 698 N N . MET A 1 87 ? -2.034 5.898 -2.167 1.00 90.38 87 MET A N 1
ATOM 699 C CA . MET A 1 87 ? -2.202 7.347 -2.016 1.00 90.38 87 MET A CA 1
ATOM 700 C C . MET A 1 87 ? -3.395 7.873 -2.819 1.00 90.38 87 MET A C 1
ATOM 702 O O . MET A 1 87 ? -4.223 8.595 -2.265 1.00 90.38 87 MET A O 1
ATOM 706 N N . ASP A 1 88 ? -3.523 7.461 -4.080 1.00 89.94 88 ASP A N 1
ATOM 707 C CA . ASP A 1 88 ? -4.632 7.847 -4.955 1.00 89.94 88 ASP A CA 1
ATOM 708 C C . ASP A 1 88 ? -5.976 7.351 -4.412 1.00 89.94 88 ASP A C 1
ATOM 710 O O . ASP A 1 88 ? -6.945 8.112 -4.360 1.00 89.94 88 ASP A O 1
ATOM 714 N N . PHE A 1 89 ? -6.040 6.096 -3.955 1.00 88.62 89 PHE A N 1
ATOM 715 C CA . PHE A 1 89 ? -7.234 5.545 -3.314 1.00 88.62 89 PHE A CA 1
ATOM 716 C C . PHE A 1 89 ? -7.647 6.366 -2.087 1.00 88.62 89 PHE A C 1
ATOM 718 O O . PHE A 1 89 ? -8.818 6.723 -1.946 1.00 88.62 89 PHE A O 1
ATOM 725 N N . VAL A 1 90 ? -6.698 6.693 -1.208 1.00 86.81 90 VAL A N 1
ATOM 726 C CA . VAL A 1 90 ? -6.962 7.483 0.002 1.00 86.81 90 VAL A CA 1
ATOM 727 C C . VAL A 1 90 ? -7.441 8.877 -0.360 1.00 86.81 90 VAL A C 1
ATOM 729 O O . VAL A 1 90 ? -8.467 9.309 0.157 1.00 86.81 90 VAL A O 1
ATOM 732 N N . ALA A 1 91 ? -6.747 9.556 -1.274 1.00 87.12 91 ALA A N 1
ATOM 733 C CA . ALA A 1 91 ? -7.104 10.900 -1.704 1.00 87.12 91 ALA A CA 1
ATOM 734 C C . ALA A 1 91 ? -8.539 10.951 -2.248 1.00 87.12 91 ALA A C 1
ATOM 736 O O . ALA A 1 91 ? -9.322 11.793 -1.809 1.00 87.12 91 ALA A O 1
ATOM 737 N N . LYS A 1 92 ? -8.919 10.006 -3.120 1.00 87.00 92 LYS A N 1
ATOM 738 C CA . LYS A 1 92 ? -10.294 9.882 -3.637 1.00 87.00 92 LYS A CA 1
ATOM 739 C C . LYS A 1 92 ? -11.297 9.620 -2.509 1.00 87.00 92 LYS A C 1
ATOM 741 O O . LYS A 1 92 ? -12.283 10.335 -2.378 1.00 87.00 92 LYS A O 1
ATOM 746 N N . THR A 1 93 ? -11.014 8.639 -1.656 1.00 85.12 93 THR A N 1
ATOM 747 C CA . THR A 1 93 ? -11.953 8.174 -0.623 1.00 85.12 93 THR A CA 1
ATOM 748 C C . THR A 1 93 ? -12.170 9.209 0.485 1.00 85.12 93 THR A C 1
ATOM 750 O O . THR A 1 93 ? -13.253 9.299 1.052 1.00 85.12 93 THR A O 1
ATOM 753 N N . THR A 1 94 ? -11.179 10.056 0.780 1.00 77.81 94 THR A N 1
ATOM 754 C CA . THR A 1 94 ? -11.337 11.154 1.754 1.00 77.81 94 THR A CA 1
ATOM 755 C C . THR A 1 94 ? -12.262 12.283 1.288 1.00 77.81 94 THR A C 1
ATOM 757 O O . THR A 1 94 ? -12.610 13.142 2.095 1.00 77.81 94 THR A O 1
ATOM 760 N N . LEU A 1 95 ? -12.670 12.285 0.015 1.00 79.50 95 LEU A N 1
ATOM 761 C CA . LEU A 1 95 ? -13.605 13.253 -0.566 1.00 79.50 95 LEU A CA 1
ATOM 762 C C . LEU A 1 95 ? -15.015 12.678 -0.769 1.00 79.50 95 LEU A C 1
ATOM 764 O O . LEU A 1 95 ? -15.915 13.404 -1.185 1.00 79.50 95 LEU A O 1
ATOM 768 N N . GLU A 1 96 ? -15.203 11.389 -0.495 1.00 78.69 96 GLU A N 1
ATOM 769 C CA . GLU A 1 96 ? -16.433 10.644 -0.748 1.00 78.69 96 GLU A CA 1
ATOM 770 C C . GLU A 1 96 ? -17.013 10.077 0.559 1.00 78.69 96 GLU A C 1
ATOM 772 O O . GLU A 1 96 ? -16.438 10.227 1.645 1.00 78.69 96 GLU A O 1
ATOM 777 N N . ASP A 1 97 ? -18.174 9.426 0.448 1.00 77.38 97 ASP A N 1
ATOM 778 C CA . ASP A 1 97 ? -18.743 8.637 1.538 1.00 77.38 97 ASP A CA 1
ATOM 779 C C . ASP A 1 97 ? -17.808 7.490 1.938 1.00 77.38 97 ASP A C 1
ATOM 781 O O . ASP A 1 97 ? -16.942 7.051 1.178 1.00 77.38 97 ASP A O 1
ATOM 785 N N . GLU A 1 98 ? -18.000 6.996 3.157 1.00 81.94 98 GLU A N 1
ATOM 786 C CA . GLU A 1 98 ? -17.193 5.923 3.715 1.00 81.94 98 GLU A CA 1
ATOM 787 C C . GLU A 1 98 ? -17.272 4.642 2.852 1.00 81.94 98 GLU A C 1
ATOM 789 O O . GLU A 1 98 ? -18.349 4.102 2.596 1.00 81.94 98 GLU A O 1
ATOM 794 N N . LYS A 1 99 ? -16.112 4.153 2.399 1.00 83.25 99 LYS A N 1
ATOM 795 C CA . LYS A 1 99 ? -15.939 2.972 1.545 1.00 83.25 99 LYS A CA 1
ATOM 796 C C . LYS A 1 99 ? -15.092 1.913 2.223 1.00 83.25 99 LYS A C 1
ATOM 798 O O . LYS A 1 99 ? -14.163 2.216 2.968 1.00 83.25 99 LYS A O 1
ATOM 803 N N . GLU A 1 100 ? -15.388 0.662 1.910 1.00 84.75 100 GLU A N 1
ATOM 804 C CA . GLU A 1 100 ? -14.564 -0.470 2.312 1.00 84.75 100 GLU A CA 1
ATOM 805 C C . GLU A 1 100 ? -13.165 -0.365 1.681 1.00 84.75 100 GLU A C 1
ATOM 807 O O . GLU A 1 100 ? -13.015 0.004 0.514 1.00 84.75 100 GLU A O 1
ATOM 812 N N . VAL A 1 101 ? -12.132 -0.684 2.459 1.00 81.44 101 VAL A N 1
ATOM 813 C CA . VAL A 1 101 ? -10.742 -0.773 2.004 1.00 81.44 101 VAL A CA 1
ATOM 814 C C . VAL A 1 101 ? -10.597 -2.024 1.128 1.00 81.44 101 VAL A C 1
ATOM 816 O O . VAL A 1 101 ? -10.708 -3.136 1.644 1.00 81.44 101 VAL A O 1
ATOM 819 N N . PRO A 1 102 ? -10.296 -1.890 -0.176 1.00 83.19 102 PRO A N 1
ATOM 820 C CA . PRO A 1 102 ? -10.263 -3.034 -1.076 1.00 83.19 102 PRO A CA 1
ATOM 821 C C . PRO A 1 102 ? -9.167 -4.052 -0.738 1.00 83.19 102 PRO A C 1
ATOM 823 O O . PRO A 1 102 ? -8.038 -3.685 -0.399 1.00 83.19 102 PRO A O 1
ATOM 826 N N . GLY A 1 103 ? -9.452 -5.337 -0.966 1.00 81.69 103 GLY A N 1
ATOM 827 C CA . GLY A 1 103 ? -8.495 -6.429 -0.739 1.00 81.69 103 GLY A CA 1
ATOM 828 C C . GLY A 1 103 ? -7.166 -6.281 -1.497 1.00 81.69 103 GLY A C 1
ATOM 829 O O . GLY A 1 103 ? -6.117 -6.657 -0.969 1.00 81.69 103 GLY A O 1
ATOM 830 N N . TRP A 1 104 ? -7.174 -5.646 -2.677 1.00 85.12 104 TRP A N 1
ATOM 831 C CA . TRP A 1 104 ? -5.969 -5.433 -3.491 1.00 85.12 104 TRP A CA 1
ATOM 832 C C . TRP A 1 104 ? -4.904 -4.575 -2.787 1.00 85.12 104 TRP A C 1
ATOM 834 O O . TRP A 1 104 ? -3.708 -4.779 -2.997 1.00 85.12 104 TRP A O 1
ATOM 844 N N . ILE A 1 105 ? -5.308 -3.666 -1.888 1.00 84.69 105 ILE A N 1
ATOM 845 C CA . ILE A 1 105 ? -4.374 -2.864 -1.081 1.00 84.69 105 ILE A CA 1
ATOM 846 C C . ILE A 1 105 ? -3.515 -3.789 -0.218 1.00 84.69 105 ILE A C 1
ATOM 848 O O . ILE A 1 105 ? -2.310 -3.593 -0.084 1.00 84.69 105 ILE A O 1
ATOM 852 N N . LEU A 1 106 ? -4.111 -4.842 0.341 1.00 78.06 106 LEU A N 1
ATOM 853 C CA . LEU A 1 106 ? -3.408 -5.792 1.201 1.00 78.06 106 LEU A CA 1
ATOM 854 C C . LEU A 1 106 ? -2.422 -6.644 0.416 1.00 78.06 106 LEU A C 1
ATOM 856 O O . LEU A 1 106 ? -1.320 -6.908 0.899 1.00 78.06 106 LEU A O 1
ATOM 860 N N . GLU A 1 107 ? -2.830 -7.087 -0.770 1.00 81.62 107 GLU A N 1
ATOM 861 C CA . GLU A 1 107 ? -1.968 -7.832 -1.682 1.00 81.62 107 GLU A CA 1
ATOM 862 C C . GLU A 1 107 ? -0.741 -7.010 -2.067 1.00 81.62 107 GLU A C 1
ATOM 864 O O . GLU A 1 107 ? 0.374 -7.529 -2.036 1.00 81.62 107 GLU A O 1
ATOM 869 N N . LEU A 1 108 ? -0.934 -5.721 -2.358 1.00 86.56 108 LEU A N 1
ATOM 870 C CA . LEU A 1 108 ? 0.144 -4.804 -2.704 1.00 86.56 108 LEU A CA 1
ATOM 871 C C . LEU A 1 108 ? 1.087 -4.548 -1.521 1.00 86.56 108 LEU A C 1
ATOM 873 O O . LEU A 1 108 ? 2.302 -4.668 -1.670 1.00 86.56 108 LEU A O 1
ATOM 877 N N . VAL A 1 109 ? 0.548 -4.281 -0.327 1.00 84.88 109 VAL A N 1
ATOM 878 C CA . VAL A 1 109 ? 1.349 -4.050 0.889 1.00 84.88 109 VAL A CA 1
ATOM 879 C C . VAL A 1 109 ? 2.235 -5.249 1.227 1.00 84.88 109 VAL A C 1
ATOM 881 O O . VAL A 1 109 ? 3.392 -5.075 1.610 1.00 84.88 109 VAL A O 1
ATOM 884 N N . ASN A 1 110 ? 1.745 -6.479 1.032 1.00 82.12 110 ASN A N 1
ATOM 885 C CA . ASN A 1 110 ? 2.548 -7.684 1.273 1.00 82.12 110 ASN A CA 1
ATOM 886 C C . ASN A 1 110 ? 3.755 -7.808 0.324 1.00 82.12 110 ASN A C 1
ATOM 888 O O . ASN A 1 110 ? 4.697 -8.521 0.653 1.00 82.12 110 ASN A O 1
ATOM 892 N N . LYS A 1 111 ? 3.740 -7.122 -0.824 1.00 86.19 111 LYS A N 1
ATOM 893 C CA . LYS A 1 111 ? 4.803 -7.149 -1.840 1.00 86.19 111 LYS A CA 1
ATOM 894 C C . LYS A 1 111 ? 5.846 -6.039 -1.646 1.00 86.19 111 LYS A C 1
ATOM 896 O O . LYS A 1 111 ? 6.825 -5.991 -2.384 1.00 86.19 111 LYS A O 1
ATOM 901 N N . TRP A 1 112 ? 5.666 -5.138 -0.671 1.00 87.69 112 TRP A N 1
ATOM 902 C CA . TRP A 1 112 ? 6.483 -3.922 -0.539 1.00 87.69 112 TRP A CA 1
ATOM 903 C C . TRP A 1 112 ? 7.988 -4.180 -0.422 1.00 87.69 112 TRP A C 1
ATOM 905 O O . TRP A 1 112 ? 8.773 -3.497 -1.081 1.00 87.69 112 TRP A O 1
ATOM 915 N N . SER A 1 113 ? 8.395 -5.146 0.410 1.00 85.19 113 SER A N 1
ATOM 916 C CA . SER A 1 113 ? 9.817 -5.432 0.646 1.00 85.19 113 SER A CA 1
ATOM 917 C C . SER A 1 113 ? 10.506 -5.913 -0.630 1.00 85.19 113 SER A C 1
ATOM 919 O O . SER A 1 113 ? 11.549 -5.378 -1.000 1.00 85.19 113 SER A O 1
ATOM 921 N N . ASP A 1 114 ? 9.894 -6.858 -1.341 1.00 88.75 114 ASP A N 1
ATOM 922 C CA . ASP A 1 114 ? 10.456 -7.418 -2.570 1.00 88.75 114 ASP A CA 1
ATOM 923 C C . ASP A 1 114 ? 10.474 -6.383 -3.699 1.00 88.75 114 ASP A C 1
ATOM 925 O O . ASP A 1 114 ? 11.504 -6.188 -4.343 1.00 88.75 114 ASP A O 1
ATOM 929 N N . LEU A 1 115 ? 9.383 -5.628 -3.874 1.00 91.12 115 LEU A N 1
ATOM 930 C CA . LEU A 1 115 ? 9.323 -4.522 -4.835 1.00 91.12 115 LEU A CA 1
ATOM 931 C C . LEU A 1 115 ? 10.391 -3.458 -4.544 1.00 91.12 115 LEU A C 1
ATOM 933 O O . LEU A 1 115 ? 11.032 -2.962 -5.469 1.00 91.12 115 LEU A O 1
ATOM 937 N N . SER A 1 116 ? 10.628 -3.138 -3.268 1.00 90.19 116 SER A N 1
ATOM 938 C CA . SER A 1 116 ? 11.670 -2.188 -2.866 1.00 90.19 116 SER A CA 1
ATOM 939 C C . SER A 1 116 ? 13.076 -2.711 -3.164 1.00 90.19 116 SER A C 1
ATOM 941 O O . SER A 1 116 ? 13.918 -1.953 -3.645 1.00 90.19 116 SER A O 1
ATOM 943 N N . LYS A 1 117 ? 13.340 -4.001 -2.921 1.00 89.81 117 LYS A N 1
ATOM 944 C CA . LYS A 1 117 ? 14.629 -4.642 -3.234 1.00 89.81 117 LYS A CA 1
ATOM 945 C C . LYS A 1 117 ? 14.912 -4.647 -4.729 1.00 89.81 117 LYS A C 1
ATOM 947 O O . LYS A 1 117 ? 16.020 -4.299 -5.133 1.00 89.81 117 LYS A O 1
ATOM 952 N N . ILE A 1 118 ? 13.908 -4.977 -5.543 1.00 90.31 118 ILE A N 1
ATOM 953 C CA . ILE A 1 118 ? 14.017 -4.903 -7.003 1.00 90.31 118 ILE A CA 1
ATOM 954 C C . ILE A 1 118 ? 14.301 -3.457 -7.410 1.00 90.31 118 ILE A C 1
ATOM 956 O O . ILE A 1 118 ? 15.316 -3.205 -8.044 1.00 90.31 118 ILE A O 1
ATOM 960 N N . ALA A 1 119 ? 13.496 -2.486 -6.974 1.00 90.75 119 ALA A N 1
ATOM 961 C CA . ALA A 1 119 ? 13.688 -1.086 -7.358 1.00 90.75 119 ALA A CA 1
ATOM 962 C C . ALA A 1 119 ? 15.091 -0.551 -7.017 1.00 90.75 119 ALA A C 1
ATOM 964 O O . ALA A 1 119 ? 15.668 0.199 -7.801 1.00 90.75 119 ALA A O 1
ATOM 965 N N . ARG A 1 120 ? 15.660 -0.966 -5.877 1.00 88.31 120 ARG A N 1
ATOM 966 C CA . ARG A 1 120 ? 17.025 -0.599 -5.469 1.00 88.31 120 ARG A CA 1
ATOM 967 C C . ARG A 1 120 ? 18.114 -1.268 -6.297 1.00 88.31 120 ARG A C 1
ATOM 969 O O . ARG A 1 120 ? 19.113 -0.626 -6.596 1.00 88.31 120 ARG A O 1
ATOM 976 N N . LYS A 1 121 ? 17.937 -2.531 -6.692 1.00 89.00 121 LYS A N 1
ATOM 977 C CA . LYS A 1 121 ? 18.889 -3.220 -7.580 1.00 89.00 121 LYS A CA 1
ATOM 978 C C . LYS A 1 121 ? 19.077 -2.470 -8.905 1.00 89.00 121 LYS A C 1
ATOM 980 O O . LYS A 1 121 ? 20.154 -2.523 -9.488 1.00 89.00 121 LYS A O 1
ATOM 985 N N . TYR A 1 122 ? 18.039 -1.761 -9.340 1.00 89.69 122 TYR A N 1
ATOM 986 C CA . TYR A 1 122 ? 18.007 -0.953 -10.557 1.00 89.69 122 TYR A CA 1
ATOM 987 C C . TYR A 1 122 ? 18.081 0.555 -10.248 1.00 89.69 122 TYR A C 1
ATOM 989 O O . TYR A 1 122 ? 17.524 1.388 -10.969 1.00 89.69 122 TYR A O 1
ATOM 997 N N . GLU A 1 123 ? 18.753 0.944 -9.161 1.00 86.00 123 GLU A N 1
ATOM 998 C CA . GLU A 1 123 ? 19.031 2.351 -8.877 1.00 86.00 123 GLU A CA 1
ATOM 999 C C . GLU A 1 123 ? 19.860 2.965 -10.022 1.00 86.00 123 GLU A C 1
ATOM 1001 O O . GLU A 1 123 ? 20.896 2.437 -10.418 1.00 86.00 123 GLU A O 1
ATOM 1006 N N . GLY A 1 124 ? 19.369 4.067 -10.600 1.00 86.50 124 GLY A N 1
ATOM 1007 C CA . GLY A 1 124 ? 19.971 4.712 -11.777 1.00 86.50 124 GLY A CA 1
ATOM 1008 C C . GLY A 1 124 ? 19.477 4.211 -13.142 1.00 86.50 124 GLY A C 1
ATOM 1009 O O . GLY A 1 124 ? 19.803 4.837 -14.148 1.00 86.50 124 GLY A O 1
ATOM 1010 N N . ALA A 1 125 ? 18.659 3.154 -13.192 1.00 92.12 125 ALA A N 1
ATOM 1011 C CA . ALA A 1 125 ? 18.022 2.676 -14.422 1.00 92.12 125 ALA A CA 1
ATOM 1012 C C . ALA A 1 125 ? 17.087 3.732 -15.045 1.00 92.12 125 ALA A C 1
ATOM 1014 O O . ALA A 1 125 ? 16.476 4.540 -14.332 1.00 92.12 125 ALA A O 1
ATOM 1015 N N . VAL A 1 126 ? 16.921 3.726 -16.363 1.00 94.44 126 VAL A N 1
ATOM 1016 C CA . VAL A 1 126 ? 15.898 4.539 -17.039 1.00 94.44 126 VAL A CA 1
ATOM 1017 C C . VAL A 1 126 ? 14.541 3.835 -16.990 1.00 94.44 126 VAL A C 1
ATOM 1019 O O . VAL A 1 126 ? 14.445 2.665 -16.636 1.00 94.44 126 VAL A O 1
ATOM 1022 N N . ASP A 1 127 ? 13.461 4.556 -17.283 1.00 95.12 127 ASP A N 1
ATOM 1023 C CA . ASP A 1 127 ? 12.105 4.010 -17.137 1.00 95.12 127 ASP A CA 1
ATOM 1024 C C . ASP A 1 127 ? 11.821 2.813 -18.055 1.00 95.12 127 ASP A C 1
ATOM 1026 O O . ASP A 1 127 ? 11.051 1.938 -17.662 1.00 95.12 127 ASP A O 1
ATOM 1030 N N . ASP A 1 128 ? 12.457 2.753 -19.225 1.00 96.12 128 ASP A N 1
ATOM 1031 C CA . ASP A 1 128 ? 12.274 1.674 -20.203 1.00 96.12 128 ASP A CA 1
ATOM 1032 C C . ASP A 1 128 ? 13.087 0.410 -19.875 1.00 96.12 128 ASP A C 1
ATOM 1034 O O . ASP A 1 128 ? 12.898 -0.618 -20.525 1.00 96.12 128 ASP A O 1
ATOM 1038 N N . ASP A 1 129 ? 13.967 0.453 -18.867 1.00 95.50 129 ASP A N 1
ATOM 1039 C CA . ASP A 1 129 ? 14.771 -0.709 -18.487 1.00 95.50 129 ASP A CA 1
ATOM 1040 C C . ASP A 1 129 ? 13.875 -1.840 -17.966 1.00 95.50 129 ASP A C 1
ATOM 1042 O O . ASP A 1 129 ? 13.039 -1.655 -17.069 1.00 95.50 129 ASP A O 1
ATOM 1046 N N . GLU A 1 130 ? 14.066 -3.032 -18.530 1.00 96.00 130 GLU A N 1
ATOM 1047 C CA . GLU A 1 130 ? 13.308 -4.223 -18.171 1.00 96.00 130 GLU A CA 1
ATOM 1048 C C . GLU A 1 130 ? 13.738 -4.776 -16.806 1.00 96.00 130 GLU A C 1
ATOM 1050 O O . GLU A 1 130 ? 14.917 -4.964 -16.502 1.00 96.00 130 GLU A O 1
ATOM 1055 N N . VAL A 1 131 ? 12.738 -5.102 -15.991 1.00 93.88 131 VAL A N 1
ATOM 1056 C CA . VAL A 1 131 ? 12.882 -5.751 -14.676 1.00 93.88 131 VAL A CA 1
ATOM 1057 C C . VAL A 1 131 ? 12.051 -7.022 -14.563 1.00 93.88 131 VAL A C 1
ATOM 1059 O O . VAL A 1 131 ? 11.927 -7.595 -13.480 1.00 93.88 131 VAL A O 1
ATOM 1062 N N . ILE A 1 132 ? 11.466 -7.465 -15.678 1.00 92.31 132 ILE A N 1
ATOM 1063 C CA . ILE A 1 132 ? 10.525 -8.581 -15.718 1.00 92.31 132 ILE A CA 1
ATOM 1064 C C . ILE A 1 132 ? 11.128 -9.876 -15.170 1.00 92.31 132 ILE A C 1
ATOM 1066 O O . ILE A 1 132 ? 10.458 -10.558 -14.404 1.00 92.31 132 ILE A O 1
ATOM 1070 N N . GLU A 1 133 ? 12.398 -10.172 -15.464 1.00 90.75 133 GLU A N 1
ATOM 1071 C CA . GLU A 1 133 ? 13.060 -11.382 -14.961 1.00 90.75 133 GLU A CA 1
ATOM 1072 C C . GLU A 1 133 ? 13.098 -11.416 -13.428 1.00 90.75 133 GLU A C 1
ATOM 1074 O O . GLU A 1 133 ? 12.784 -12.432 -12.811 1.00 90.75 133 GLU A O 1
ATOM 1079 N N . GLU A 1 134 ? 13.415 -10.285 -12.800 1.00 91.69 134 GLU A N 1
ATOM 1080 C CA . GLU A 1 134 ? 13.488 -10.163 -11.342 1.00 91.69 134 GLU A CA 1
ATOM 1081 C C . GLU A 1 134 ? 12.111 -10.170 -10.691 1.00 91.69 134 GLU A C 1
ATOM 1083 O O . GLU A 1 134 ? 11.923 -10.797 -9.647 1.00 91.69 134 GLU A O 1
ATOM 1088 N N . LEU A 1 135 ? 11.123 -9.558 -11.338 1.00 91.00 135 LEU A N 1
ATOM 1089 C CA . LEU A 1 135 ? 9.733 -9.649 -10.908 1.00 91.00 135 LEU A CA 1
ATOM 1090 C C . LEU A 1 135 ? 9.201 -11.085 -10.997 1.00 91.00 135 LEU A C 1
ATOM 1092 O O . LEU A 1 135 ? 8.497 -11.526 -10.091 1.00 91.00 135 LEU A O 1
ATOM 1096 N N . GLU A 1 136 ? 9.547 -11.829 -12.047 1.00 91.19 136 GLU A N 1
ATOM 1097 C CA . GLU A 1 136 ? 9.171 -13.236 -12.214 1.00 91.19 136 GLU A CA 1
ATOM 1098 C C . GLU A 1 136 ? 9.876 -14.132 -11.189 1.00 91.19 136 GLU A C 1
ATOM 1100 O O . GLU A 1 136 ? 9.222 -14.977 -10.578 1.00 91.19 136 GLU A O 1
ATOM 1105 N N . ARG A 1 137 ? 11.166 -13.901 -10.901 1.00 88.25 137 ARG A N 1
ATOM 1106 C CA . ARG A 1 137 ? 11.893 -14.615 -9.831 1.00 88.25 137 ARG A CA 1
ATOM 1107 C C . ARG A 1 137 ? 11.273 -14.400 -8.453 1.00 88.25 137 ARG A C 1
ATOM 1109 O O . ARG A 1 137 ? 11.265 -15.326 -7.646 1.00 88.25 137 ARG A O 1
ATOM 1116 N N . CYS A 1 138 ? 10.748 -13.206 -8.187 1.00 85.19 138 CYS A N 1
ATOM 1117 C CA . CYS A 1 138 ? 10.052 -12.892 -6.940 1.00 85.19 138 CYS A CA 1
ATOM 1118 C C . CYS A 1 138 ? 8.565 -13.287 -6.939 1.00 85.19 138 CYS A C 1
ATOM 1120 O O . CYS A 1 138 ? 7.930 -13.167 -5.896 1.00 85.19 138 CYS A O 1
ATOM 1122 N N . LEU A 1 139 ? 8.008 -13.776 -8.057 1.00 86.75 139 LEU A N 1
ATOM 1123 C CA . LEU A 1 139 ? 6.577 -14.080 -8.232 1.00 86.75 139 LEU A CA 1
ATOM 1124 C C . LEU A 1 139 ? 5.658 -12.842 -8.085 1.00 86.75 139 LEU A C 1
ATOM 1126 O O . LEU A 1 139 ? 4.568 -12.922 -7.517 1.00 86.75 139 LEU A O 1
ATOM 1130 N N . ILE A 1 140 ? 6.102 -11.678 -8.584 1.00 87.31 140 ILE A N 1
ATOM 1131 C CA . ILE A 1 140 ? 5.411 -10.371 -8.482 1.00 87.31 140 ILE A CA 1
ATOM 1132 C C . ILE A 1 140 ? 5.262 -9.685 -9.857 1.00 87.31 140 ILE A C 1
ATOM 1134 O O . ILE A 1 140 ? 5.008 -8.488 -9.963 1.00 87.31 140 ILE A O 1
ATOM 1138 N N . ASN A 1 141 ? 5.384 -10.427 -10.953 1.00 86.81 141 ASN A N 1
ATOM 1139 C CA . ASN A 1 141 ? 5.187 -9.881 -12.300 1.00 86.81 141 ASN A CA 1
ATOM 1140 C C . ASN A 1 141 ? 3.748 -9.390 -12.562 1.00 86.81 141 ASN A C 1
ATOM 1142 O O . ASN A 1 141 ? 3.531 -8.656 -13.524 1.00 86.81 141 ASN A O 1
ATOM 1146 N N . GLU A 1 142 ? 2.787 -9.723 -11.695 1.00 90.19 142 GLU A N 1
ATOM 1147 C CA . GLU A 1 142 ? 1.417 -9.211 -11.730 1.00 90.19 142 GLU A CA 1
ATOM 1148 C C . GLU A 1 142 ? 0.975 -8.614 -10.378 1.00 90.19 142 GLU A C 1
ATOM 1150 O O . GLU A 1 142 ? 1.184 -9.172 -9.288 1.00 90.19 142 GLU A O 1
ATOM 1155 N N . ILE A 1 143 ? 0.322 -7.452 -10.446 1.00 89.38 143 ILE A N 1
ATOM 1156 C CA . ILE A 1 143 ? -0.333 -6.791 -9.311 1.00 89.38 143 ILE A CA 1
ATOM 1157 C C . ILE A 1 143 ? -1.778 -6.454 -9.668 1.00 89.38 143 ILE A C 1
ATOM 1159 O O . ILE A 1 143 ? -2.074 -6.127 -10.811 1.00 89.38 143 ILE A O 1
ATOM 1163 N N . VAL A 1 144 ? -2.679 -6.504 -8.692 1.00 87.31 144 VAL A N 1
ATOM 1164 C CA . VAL A 1 144 ? -4.063 -6.057 -8.867 1.00 87.31 144 VAL A CA 1
ATOM 1165 C C . VAL A 1 144 ? -4.170 -4.635 -8.329 1.00 87.31 144 VAL A C 1
ATOM 1167 O O . VAL A 1 144 ? -3.816 -4.401 -7.177 1.00 87.31 144 VAL A O 1
ATOM 1170 N N . LEU A 1 145 ? -4.651 -3.692 -9.137 1.00 87.50 145 LEU A N 1
ATOM 1171 C CA . LEU A 1 145 ? -4.965 -2.321 -8.724 1.00 87.50 145 LEU A CA 1
ATOM 1172 C C . LEU A 1 145 ? -6.395 -1.987 -9.146 1.00 87.50 145 LEU A C 1
ATOM 1174 O O . LEU A 1 145 ? -6.742 -2.134 -10.315 1.00 87.50 145 LEU A O 1
ATOM 1178 N N . GLU A 1 146 ? -7.229 -1.548 -8.200 1.00 83.62 146 GLU A N 1
ATOM 1179 C CA . GLU A 1 146 ? -8.633 -1.176 -8.461 1.00 83.62 146 GLU A CA 1
ATOM 1180 C C . GLU A 1 146 ? -9.419 -2.257 -9.249 1.00 83.62 146 GLU A C 1
ATOM 1182 O O . GLU A 1 146 ? -10.267 -1.951 -10.081 1.00 83.62 146 GLU A O 1
ATOM 1187 N N . GLY A 1 147 ? -9.123 -3.542 -9.005 1.00 78.44 147 GLY A N 1
ATOM 1188 C CA . GLY A 1 147 ? -9.759 -4.679 -9.691 1.00 78.44 147 GLY A CA 1
ATOM 1189 C C . GLY A 1 147 ? -9.160 -5.042 -11.056 1.00 78.44 147 GLY A C 1
ATOM 1190 O O . GLY A 1 147 ? -9.607 -6.006 -11.672 1.00 78.44 147 GLY A O 1
ATOM 1191 N N . ASN A 1 148 ? -8.132 -4.324 -11.512 1.00 86.44 148 ASN A N 1
ATOM 1192 C CA . ASN A 1 148 ? -7.425 -4.605 -12.758 1.00 86.44 148 ASN A CA 1
ATOM 1193 C C . ASN A 1 148 ? -6.079 -5.275 -12.484 1.00 86.44 148 ASN A C 1
ATOM 1195 O O . ASN A 1 148 ? -5.266 -4.754 -11.720 1.00 86.44 148 ASN A O 1
ATOM 1199 N N . THR A 1 149 ? -5.813 -6.397 -13.153 1.00 90.75 149 THR A N 1
ATOM 1200 C CA . THR A 1 149 ? -4.484 -7.016 -13.149 1.00 90.75 149 THR A CA 1
ATOM 1201 C C . THR A 1 149 ? -3.552 -6.245 -14.076 1.00 90.75 149 THR A C 1
ATOM 1203 O O . THR A 1 149 ? -3.823 -6.082 -15.265 1.00 90.75 149 THR A O 1
ATOM 1206 N N . ILE A 1 150 ? -2.435 -5.783 -13.529 1.00 91.00 150 ILE A N 1
ATOM 1207 C CA . ILE A 1 150 ? -1.386 -5.050 -14.226 1.00 91.00 150 ILE A CA 1
ATOM 1208 C C . ILE A 1 150 ? -0.133 -5.909 -14.223 1.00 91.00 150 ILE A C 1
ATOM 1210 O O . ILE A 1 150 ? 0.354 -6.315 -13.165 1.00 91.00 150 ILE A O 1
ATOM 1214 N N . ARG A 1 151 ? 0.413 -6.139 -15.418 1.00 92.25 151 ARG A N 1
ATOM 1215 C CA . ARG A 1 151 ? 1.705 -6.795 -15.583 1.00 92.25 151 ARG A CA 1
ATOM 1216 C C . ARG A 1 151 ? 2.828 -5.770 -15.456 1.00 92.25 151 ARG A C 1
ATOM 1218 O O . ARG A 1 151 ? 2.878 -4.805 -16.219 1.00 92.25 151 ARG A O 1
ATOM 1225 N N . LEU A 1 152 ? 3.721 -5.989 -14.501 1.00 93.38 152 LEU A N 1
ATOM 1226 C CA . LEU A 1 152 ? 4.922 -5.190 -14.297 1.00 93.38 152 LEU A CA 1
ATOM 1227 C C . LEU A 1 152 ? 6.060 -5.762 -15.149 1.00 93.38 152 LEU A C 1
ATOM 1229 O O . LEU A 1 152 ? 6.316 -6.964 -15.130 1.00 93.38 152 LEU A O 1
ATOM 1233 N N . GLN A 1 153 ? 6.722 -4.901 -15.915 1.00 94.69 153 GLN A N 1
ATOM 1234 C CA . GLN A 1 153 ? 7.770 -5.284 -16.864 1.00 94.69 153 GLN A CA 1
ATOM 1235 C C . GLN A 1 153 ? 8.974 -4.344 -16.812 1.00 94.69 153 GLN A C 1
ATOM 1237 O O . GLN A 1 153 ? 10.100 -4.793 -16.997 1.00 94.69 153 GLN A O 1
ATOM 1242 N N . THR A 1 154 ? 8.743 -3.060 -16.539 1.00 96.12 154 THR A N 1
ATOM 1243 C CA . THR A 1 154 ? 9.753 -1.998 -16.645 1.00 96.12 154 THR A CA 1
ATOM 1244 C C . THR A 1 154 ? 9.936 -1.233 -15.338 1.00 96.12 154 THR A C 1
ATOM 1246 O O . THR A 1 154 ? 9.039 -1.183 -14.484 1.00 96.12 154 THR A O 1
ATOM 1249 N N . MET A 1 155 ? 11.088 -0.579 -15.189 1.00 95.38 155 MET A N 1
ATOM 1250 C CA . MET A 1 155 ? 11.361 0.296 -14.048 1.00 95.38 155 MET A CA 1
ATOM 1251 C C . MET A 1 155 ? 10.375 1.456 -13.939 1.00 95.38 155 MET A C 1
ATOM 1253 O O . MET A 1 155 ? 9.964 1.807 -12.832 1.00 95.38 155 MET A O 1
ATOM 1257 N N . GLY A 1 156 ? 9.936 2.018 -15.064 1.00 93.81 156 GLY A N 1
ATOM 1258 C CA . GLY A 1 156 ? 8.944 3.088 -15.088 1.00 93.81 156 GLY A CA 1
ATOM 1259 C C . GLY A 1 156 ? 7.594 2.648 -14.519 1.00 93.81 156 GLY A C 1
ATOM 1260 O O . GLY A 1 156 ? 6.936 3.420 -13.820 1.00 93.81 156 GLY A O 1
ATOM 1261 N N . GLN A 1 157 ? 7.175 1.402 -14.757 1.00 94.25 157 GLN A N 1
ATOM 1262 C CA . GLN A 1 157 ? 5.971 0.842 -14.130 1.00 94.25 157 GLN A CA 1
ATOM 1263 C C . GLN A 1 157 ? 6.171 0.634 -12.625 1.00 94.25 157 GLN A C 1
ATOM 1265 O O . GLN A 1 157 ? 5.306 1.014 -11.838 1.00 94.25 157 GLN A O 1
ATOM 1270 N N . LEU A 1 158 ? 7.322 0.097 -12.212 1.00 93.38 158 LEU A N 1
ATOM 1271 C CA . LEU A 1 158 ? 7.638 -0.127 -10.801 1.00 93.38 158 LEU A CA 1
ATOM 1272 C C . LEU A 1 158 ? 7.672 1.186 -9.996 1.00 93.38 158 LEU A C 1
ATOM 1274 O O . LEU A 1 158 ? 7.102 1.263 -8.908 1.00 93.38 158 LEU A O 1
ATOM 1278 N N . ARG A 1 159 ? 8.261 2.249 -10.557 1.00 91.75 159 ARG A N 1
ATOM 1279 C CA . ARG A 1 159 ? 8.294 3.600 -9.962 1.00 91.75 159 ARG A CA 1
ATOM 1280 C C . ARG A 1 159 ? 6.917 4.236 -9.837 1.00 91.75 159 ARG A C 1
ATOM 1282 O O . ARG A 1 159 ? 6.665 4.954 -8.880 1.00 91.75 159 ARG A O 1
ATOM 1289 N N . ARG A 1 160 ? 6.005 3.973 -10.775 1.00 92.06 160 ARG A N 1
ATOM 1290 C CA . ARG A 1 160 ? 4.617 4.449 -10.659 1.00 92.06 160 ARG A CA 1
ATOM 1291 C C . ARG A 1 160 ? 3.862 3.750 -9.538 1.00 92.06 160 ARG A C 1
ATOM 1293 O O . ARG A 1 160 ? 2.953 4.346 -8.977 1.00 92.06 160 ARG A O 1
ATOM 1300 N N . VAL A 1 161 ? 4.243 2.526 -9.185 1.00 92.94 161 VAL A N 1
ATOM 1301 C CA . VAL A 1 161 ? 3.640 1.786 -8.072 1.00 92.94 161 VAL A CA 1
ATOM 1302 C C . VAL A 1 161 ? 4.205 2.245 -6.725 1.00 92.94 161 VAL A C 1
ATOM 1304 O O . VAL A 1 161 ? 3.438 2.427 -5.781 1.00 92.94 161 VAL A O 1
ATOM 1307 N N . LEU A 1 162 ? 5.519 2.453 -6.624 1.00 92.06 162 LEU A N 1
ATOM 1308 C CA . LEU A 1 162 ? 6.205 2.779 -5.369 1.00 92.06 162 LEU A CA 1
ATOM 1309 C C . LEU A 1 162 ? 6.307 4.296 -5.131 1.00 92.06 162 LEU A C 1
ATOM 1311 O O . LEU A 1 162 ? 6.821 5.032 -5.964 1.00 92.06 162 LEU A O 1
ATOM 1315 N N . GLY A 1 163 ? 5.872 4.750 -3.956 1.00 86.56 163 GLY A N 1
ATOM 1316 C CA . GLY A 1 163 ? 6.063 6.124 -3.468 1.00 86.56 163 GLY A CA 1
ATOM 1317 C C . GLY A 1 163 ? 7.292 6.284 -2.564 1.00 86.56 163 GLY A C 1
ATOM 1318 O O . GLY A 1 163 ? 7.928 7.336 -2.547 1.00 86.56 163 GLY A O 1
ATOM 1319 N N . MET A 1 164 ? 7.676 5.222 -1.844 1.00 86.69 164 MET A N 1
ATOM 1320 C CA . MET A 1 164 ? 8.873 5.179 -0.996 1.00 86.69 164 MET A CA 1
ATOM 1321 C C . MET A 1 164 ? 9.513 3.789 -1.003 1.00 86.69 164 MET A C 1
ATOM 1323 O O . MET A 1 164 ? 8.825 2.769 -1.078 1.00 86.69 164 MET A O 1
ATOM 1327 N N . LEU A 1 165 ? 10.837 3.756 -0.842 1.00 81.06 165 LEU A N 1
ATOM 1328 C CA . LEU A 1 165 ? 11.634 2.529 -0.788 1.00 81.06 165 LEU A CA 1
ATOM 1329 C C . LEU A 1 165 ? 12.099 2.227 0.641 1.00 81.06 165 LEU A C 1
ATOM 1331 O O . LEU A 1 165 ? 12.405 3.138 1.414 1.00 81.06 165 LEU A O 1
ATOM 1335 N N . THR A 1 166 ? 12.208 0.943 0.985 1.00 74.50 166 THR A N 1
ATOM 1336 C CA . THR A 1 166 ? 12.923 0.515 2.196 1.00 74.50 166 THR A CA 1
ATOM 1337 C C . THR A 1 166 ? 14.417 0.790 2.060 1.00 74.50 166 THR A C 1
ATOM 1339 O O . THR A 1 166 ? 15.048 0.316 1.113 1.00 74.50 166 THR A O 1
ATOM 1342 N N . TYR A 1 167 ? 15.011 1.459 3.046 1.00 63.88 167 TYR A N 1
ATOM 1343 C CA . TYR A 1 167 ? 16.462 1.469 3.199 1.00 63.88 167 TYR A CA 1
ATOM 1344 C C . TYR A 1 167 ? 16.897 0.203 3.946 1.00 63.88 167 TYR A C 1
ATOM 1346 O O . TYR A 1 167 ? 16.629 0.060 5.136 1.00 63.88 167 TYR A O 1
ATOM 1354 N N . GLU A 1 168 ? 17.563 -0.715 3.252 1.00 60.72 168 GLU A N 1
ATOM 1355 C CA . GLU A 1 168 ? 18.377 -1.756 3.889 1.00 60.72 168 GLU A CA 1
ATOM 1356 C C . GLU A 1 168 ? 19.838 -1.302 3.758 1.00 60.72 168 GLU A C 1
ATOM 1358 O O . GLU A 1 168 ? 20.353 -1.209 2.639 1.00 60.72 168 GLU A O 1
ATOM 1363 N N . SER A 1 169 ? 20.482 -0.939 4.872 1.00 48.69 169 SER A N 1
ATOM 1364 C CA . SER A 1 169 ? 21.943 -0.863 4.905 1.00 48.69 169 SER A CA 1
ATOM 1365 C C . SER A 1 169 ? 22.483 -2.283 4.833 1.00 48.69 169 SER A C 1
ATOM 1367 O O . SER A 1 169 ? 22.126 -3.114 5.670 1.00 48.69 169 SER A O 1
ATOM 1369 N N . ASP A 1 170 ? 23.395 -2.539 3.899 1.00 51.38 170 ASP A N 1
ATOM 1370 C CA . ASP A 1 170 ? 24.163 -3.791 3.876 1.00 51.38 170 ASP A CA 1
ATOM 1371 C C . ASP A 1 170 ? 24.965 -3.995 5.184 1.00 51.38 170 ASP A C 1
ATOM 1373 O O . ASP A 1 170 ? 25.319 -5.116 5.538 1.00 51.38 170 ASP A O 1
ATOM 1377 N N . ASP A 1 171 ? 25.170 -2.921 5.958 1.00 46.75 171 ASP A N 1
ATOM 1378 C CA . ASP A 1 171 ? 25.896 -2.901 7.234 1.00 46.75 171 ASP A CA 1
ATOM 1379 C C . ASP A 1 171 ? 25.033 -3.168 8.489 1.00 46.75 171 ASP A C 1
ATOM 1381 O O . ASP A 1 171 ? 25.528 -3.084 9.616 1.00 46.75 171 ASP A O 1
ATOM 1385 N N . GLY A 1 172 ? 23.739 -3.481 8.341 1.00 39.78 172 GLY A N 1
ATOM 1386 C CA . GLY A 1 172 ? 22.815 -3.592 9.477 1.00 39.78 172 GLY A CA 1
ATOM 1387 C C . GLY A 1 172 ? 22.543 -2.239 10.160 1.00 39.78 172 GLY A C 1
ATOM 1388 O O . GLY A 1 172 ? 23.073 -1.201 9.743 1.00 39.78 172 GLY A O 1
ATOM 1389 N N . PRO A 1 173 ? 21.661 -2.186 11.177 1.00 46.09 173 PRO A N 1
ATOM 1390 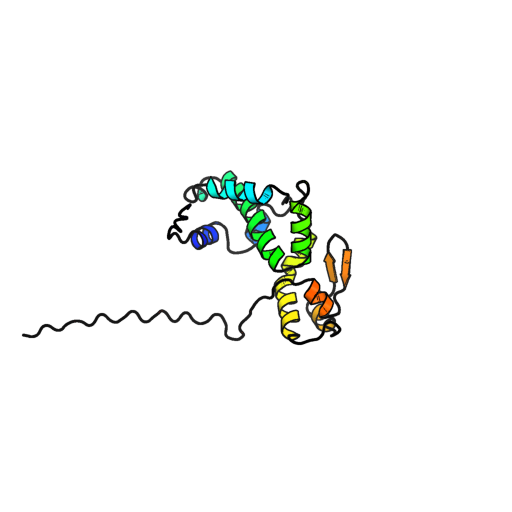C CA . PRO A 1 173 ? 21.462 -0.963 11.943 1.00 46.09 173 PRO A CA 1
ATOM 1391 C C . PRO A 1 173 ? 22.799 -0.563 12.582 1.00 46.09 173 PRO A C 1
ATOM 1393 O O . PRO A 1 173 ? 23.495 -1.441 13.099 1.00 46.09 173 PRO A O 1
ATOM 1396 N N . PRO A 1 174 ? 23.176 0.730 12.581 1.00 46.50 174 PRO A N 1
ATOM 1397 C CA . PRO A 1 174 ? 24.391 1.159 13.250 1.00 46.50 174 PRO A CA 1
ATOM 1398 C C . PRO A 1 174 ? 24.321 0.676 14.692 1.00 46.50 174 PRO A C 1
ATOM 1400 O O . PRO A 1 174 ? 23.370 0.999 15.409 1.00 46.50 174 PRO A O 1
ATOM 1403 N N . ASP A 1 175 ? 25.314 -0.118 15.096 1.00 49.69 175 ASP A N 1
ATOM 1404 C CA . ASP A 1 175 ? 25.480 -0.534 16.478 1.00 49.69 175 ASP A CA 1
ATOM 1405 C C . ASP A 1 175 ? 25.403 0.735 17.326 1.00 49.69 175 ASP A C 1
ATOM 1407 O O . ASP A 1 175 ? 26.307 1.581 17.302 1.00 49.69 175 ASP A O 1
ATOM 1411 N N . LEU A 1 176 ? 24.298 0.896 18.057 1.00 48.34 176 LEU A N 1
ATOM 1412 C CA . LEU A 1 176 ? 24.167 1.893 19.103 1.00 48.34 176 LEU A CA 1
ATOM 1413 C C . LEU A 1 176 ? 25.155 1.470 20.185 1.00 48.34 176 LEU A C 1
ATOM 1415 O O . LEU A 1 176 ? 24.788 0.861 21.192 1.00 48.34 176 LEU A O 1
ATOM 1419 N N . LYS A 1 177 ? 26.442 1.758 19.963 1.00 47.56 177 LYS A N 1
ATOM 1420 C CA . LYS A 1 177 ? 27.487 1.648 20.967 1.00 47.56 177 LYS A CA 1
ATOM 1421 C C . LYS A 1 177 ? 26.978 2.466 22.132 1.00 47.56 177 LYS A C 1
ATOM 1423 O O . LYS A 1 177 ? 26.967 3.694 22.069 1.00 47.56 177 LYS A O 1
ATOM 1428 N N . LYS A 1 178 ? 26.512 1.761 23.170 1.00 47.66 178 LYS A N 1
ATOM 1429 C CA . LYS A 1 178 ? 26.156 2.320 24.470 1.00 47.66 178 LYS A CA 1
ATOM 1430 C C . LYS A 1 178 ? 27.207 3.369 24.779 1.00 47.66 178 LYS A C 1
ATOM 1432 O O . LYS A 1 178 ? 28.381 3.023 24.936 1.00 47.66 178 LYS A O 1
ATOM 1437 N N . GLY A 1 179 ? 26.794 4.637 24.773 1.00 40.16 179 GLY A N 1
ATOM 1438 C CA . GLY A 1 179 ? 27.678 5.742 25.097 1.00 40.16 179 GLY A CA 1
ATOM 1439 C C . GLY A 1 179 ? 28.405 5.366 26.376 1.00 40.16 179 GLY A C 1
ATOM 1440 O O . GLY A 1 179 ? 27.759 5.039 27.375 1.00 40.16 179 GLY A O 1
ATOM 1441 N N . LYS A 1 180 ? 29.740 5.303 26.318 1.00 43.62 180 LYS A N 1
ATOM 1442 C CA . LYS A 1 180 ? 30.556 5.068 27.505 1.00 43.62 180 LYS A CA 1
ATOM 1443 C C . LYS A 1 180 ? 30.125 6.111 28.527 1.00 43.62 180 LYS A C 1
ATOM 1445 O O . LYS A 1 180 ? 30.374 7.299 28.336 1.00 43.62 180 LYS A O 1
ATOM 1450 N N . SER A 1 181 ? 29.439 5.670 29.577 1.00 44.19 181 SER A N 1
ATOM 1451 C CA . SER A 1 181 ? 29.103 6.533 30.698 1.00 44.19 181 SER A CA 1
ATOM 1452 C C . SER A 1 181 ? 30.411 7.149 31.200 1.00 44.19 181 SER A C 1
ATOM 1454 O O . SER A 1 181 ? 31.386 6.407 31.371 1.00 44.19 181 SER A O 1
ATOM 1456 N N . PRO A 1 182 ? 30.485 8.472 31.413 1.00 43.16 182 PRO A N 1
ATOM 1457 C CA . PRO A 1 182 ? 31.690 9.085 31.941 1.00 43.16 182 PRO A CA 1
ATOM 1458 C C . PRO A 1 182 ? 32.039 8.415 33.269 1.00 43.16 182 PRO A C 1
ATOM 1460 O O . PRO A 1 182 ? 31.248 8.433 34.216 1.00 43.16 182 PRO A O 1
ATOM 1463 N N . GLN A 1 183 ? 33.212 7.783 33.336 1.00 44.81 183 GLN A N 1
ATOM 1464 C CA . GLN A 1 183 ? 33.743 7.268 34.590 1.00 44.81 183 GLN A CA 1
ATOM 1465 C C . GLN A 1 183 ? 33.842 8.435 35.574 1.00 44.81 183 GLN A C 1
ATOM 1467 O O . GLN A 1 183 ? 34.614 9.375 35.382 1.00 44.81 183 GLN A O 1
ATOM 1472 N N . LYS A 1 184 ? 33.038 8.361 36.637 1.00 43.38 184 LYS A N 1
ATOM 1473 C CA . LYS A 1 184 ? 33.102 9.233 37.808 1.00 43.38 184 LYS A CA 1
ATOM 1474 C C . LYS A 1 184 ? 34.552 9.235 38.312 1.00 43.38 184 LYS A C 1
ATOM 1476 O O . LYS A 1 184 ? 35.005 8.249 38.895 1.00 43.38 184 LYS A O 1
ATOM 1481 N N . LYS A 1 185 ? 35.296 10.323 38.078 1.00 44.94 185 LYS A N 1
ATOM 1482 C CA . LYS A 1 185 ? 36.597 10.553 38.722 1.00 44.94 185 LYS A CA 1
ATOM 1483 C C . LYS A 1 185 ? 36.360 10.553 40.234 1.00 44.94 185 LYS A C 1
ATOM 1485 O O . LYS A 1 185 ? 35.720 11.455 40.767 1.00 44.94 185 LYS A O 1
ATOM 1490 N N . LYS A 1 186 ? 36.843 9.520 40.928 1.00 44.75 186 LYS A N 1
ATOM 1491 C CA . LYS A 1 186 ? 36.981 9.539 42.388 1.00 44.75 186 LYS A CA 1
ATOM 1492 C C . LYS A 1 186 ? 38.037 10.590 42.728 1.00 44.75 186 LYS A C 1
ATOM 1494 O O . LYS A 1 186 ? 39.215 10.373 42.451 1.00 44.75 186 LYS A O 1
ATOM 1499 N N . ASN A 1 187 ? 37.628 11.701 43.334 1.00 43.16 187 ASN A N 1
ATOM 1500 C CA . ASN A 1 187 ? 38.563 12.590 44.013 1.00 43.16 187 ASN A CA 1
ATOM 1501 C C . ASN A 1 187 ? 39.186 11.813 45.178 1.00 43.16 187 ASN A C 1
ATOM 1503 O O . ASN A 1 187 ? 38.504 11.461 46.140 1.00 43.16 187 ASN A O 1
ATOM 1507 N N . LYS A 1 188 ? 40.482 11.510 45.072 1.00 41.38 188 LYS A N 1
ATOM 1508 C CA . LYS A 1 188 ? 41.294 11.152 46.232 1.00 41.38 188 LYS A CA 1
ATOM 1509 C C . LYS A 1 188 ? 41.560 12.443 46.997 1.00 41.38 188 LYS A C 1
ATOM 1511 O O . LYS A 1 188 ? 42.374 13.248 46.564 1.00 41.38 188 LYS A O 1
ATOM 1516 N N . SER A 1 189 ? 40.873 12.613 48.120 1.00 41.69 189 SER A N 1
ATOM 1517 C CA . SER A 1 189 ? 41.331 13.507 49.176 1.00 41.69 189 SER A CA 1
ATOM 1518 C C . SER A 1 189 ? 42.591 12.891 49.792 1.00 41.69 189 SER A C 1
ATOM 1520 O O . SER A 1 189 ? 42.540 11.794 50.347 1.00 41.69 189 SER A O 1
ATOM 1522 N N . LYS A 1 190 ? 43.724 13.566 49.634 1.00 45.94 190 LYS A N 1
ATOM 1523 C CA . LYS A 1 190 ? 44.860 13.549 50.562 1.00 45.94 190 LYS A CA 1
ATOM 1524 C C . LYS A 1 190 ? 44.985 15.022 50.974 1.00 45.94 190 LYS A C 1
ATOM 1526 O O . LYS A 1 190 ? 44.936 15.870 50.089 1.00 45.94 190 LYS A O 1
ATOM 1531 N N . GLY A 1 191 ? 44.864 15.362 52.251 1.00 36.06 191 GLY A N 1
ATOM 1532 C CA . GLY A 1 191 ? 45.812 14.962 53.286 1.00 36.06 191 GLY A CA 1
ATOM 1533 C C . GLY A 1 191 ? 46.796 16.108 53.399 1.00 36.06 191 GLY A C 1
ATOM 1534 O O . GLY A 1 191 ? 47.524 16.290 52.401 1.00 36.06 191 GLY A O 1
#

Sequence (191 aa):
MVDIGISKYNYSSHLFSVLAPDYGSLRQIGREDAYLGAQTLSDCIEVFSAVPLKELDKDRKMRKKVAYSFYRILFILPEAMRFNPIMDFVAKTTLEDEKEVPGWILELVNKWSDLSKIARKYEGAVDDDEVIEELERCLINEIVLEGNTIRLQTMGQLRRVLGMLTYESDDGPPDLKKGKSPQKKKNKSKG

Radius of gyration: 22.51 Å; chains: 1; bounding box: 65×45×74 Å

Secondary structure (DSSP, 8-state):
----------HHHHHHHHH-S-HHHHHHHHSTT-EE-TTHHHHHHHHHHH--GGGGGG-HHHHHHHHHHHIIIIIHHHHHHHBHHHHHHHHHHTTSS-EE--HHHHHHHHTHHHHHHHHHHTTT--TT-B-HHHHHHTT-SEEEETTEEEE--BHHHHHHHBS------TT-S------------------

Organism: Striga asiatica (NCBI:txid4170)

Foldseek 3Di:
DDDPPPPPDPPPPVCCVVQDDDVVSLCVQCQQFQKAEQCLLVLLVCLVVPDDPVCCVVDPVSVSSNSSSCCNPVVQPVLVLFWVLSVVVNVVRSHDPIDGDDPLSVVLVVCQQLLLVLLVVQVVPDFAAFSCVSCVVVVNQWGAGPNDIDGDTTSVVSVNTTNDHDDDDPVHDPPPPPPPDPPDPPDDDDD

InterPro domains:
  IPR001574 Ribosome-inactivating protein [PF00161] (22-118)
  IPR036041 Ribosome-inactivating protein superfamily [SSF56371] (21-167)